Protein AF-A0A4U9HRJ7-F1 (afdb_monomer_lite)

Secondary structure (DSSP, 8-state):
---SS-TTSSS---HHHHHHHHHHHHHHHHTT-HHHHHHHHHHHHHTSSS---HHHHHHHHHHHHHTT-HHHHHHHHHHHHTT---------S-------PPP-EEEEE-STT--EEEEEETTEEEEEETTEEEEEEEEEEEEEETTEEEEEEEEETTEEEEEEEETTT--EEEEEEETTTTEEEEEEEEEEEE---

pLDDT: mean 73.88, std 17.43, range [31.44, 95.44]

InterPro domains:
  IPR006597 Sel1-like repeat [PF08238] (1-33)
  IPR006597 Sel1-like repeat [PF08238] (34-68)
  IPR006597 Sel1-like repeat [SM00671] (1-33)
  IPR006597 Sel1-like repeat [SM00671] (34-69)
  IPR011990 Tetratricopeptide-like helical domain superfamily [G3DSA:1.25.40.10] (1-117)
  IPR050767 Sel1/AlgK [PTHR11102] (2-73)

Sequence (197 aa):
MTNAGAMYKEGEGTERNYSMAKRYLEKGVENGSPESMYNLAGLYINGLGVDKDLIKGSELYKESCDKGFQKGCSTVKELRSKGMYHAGSTKPANKPDSITMPQRLVAKSIESGINATFIWEGDNAVFEANDHKIDCTFMPNEYRKENQLATTFVCTENVQIILKNFKDTKNSYIAVMTDNFNKEVKTFSVNVYVSKG

Structure (mmCIF, N/CA/C/O backbone):
data_AF-A0A4U9HRJ7-F1
#
_entry.id   AF-A0A4U9HRJ7-F1
#
loop_
_atom_site.group_PDB
_atom_site.id
_atom_site.type_symbol
_atom_site.label_atom_id
_atom_site.label_alt_id
_atom_site.label_comp_id
_atom_site.label_asym_id
_atom_site.label_entity_id
_atom_site.label_seq_id
_atom_site.pdbx_PDB_ins_code
_atom_site.Cartn_x
_atom_site.Cartn_y
_atom_site.Cartn_z
_atom_site.occupancy
_atom_site.B_iso_or_equiv
_atom_site.auth_seq_id
_atom_site.auth_comp_id
_atom_site.auth_asym_id
_atom_site.auth_atom_id
_atom_site.pdbx_PDB_model_num
ATOM 1 N N . MET A 1 1 ? 18.297 0.188 -34.176 1.00 31.73 1 MET A N 1
ATOM 2 C CA . MET A 1 1 ? 17.105 -0.687 -34.191 1.00 31.73 1 MET A CA 1
ATOM 3 C C . MET A 1 1 ? 16.183 -0.208 -33.092 1.00 31.73 1 MET A C 1
ATOM 5 O O . MET A 1 1 ? 16.263 -0.670 -31.964 1.00 31.73 1 MET A O 1
ATOM 9 N N . THR A 1 2 ? 15.387 0.800 -33.417 1.00 38.19 2 THR A N 1
ATOM 10 C CA . THR A 1 2 ? 14.584 1.564 -32.463 1.00 38.19 2 THR A CA 1
ATOM 11 C C . THR A 1 2 ? 13.167 1.514 -33.003 1.00 38.19 2 THR A C 1
ATOM 13 O O . THR A 1 2 ? 12.927 2.143 -34.027 1.00 38.19 2 THR A O 1
ATOM 16 N N . ASN A 1 3 ? 12.313 0.659 -32.425 1.00 40.22 3 ASN A N 1
ATOM 17 C CA . ASN A 1 3 ? 10.838 0.741 -32.444 1.00 40.22 3 ASN A CA 1
ATOM 18 C C . ASN A 1 3 ? 10.179 -0.578 -31.997 1.00 40.22 3 ASN A C 1
ATOM 20 O O . ASN A 1 3 ? 9.424 -1.190 -32.742 1.00 40.22 3 ASN A O 1
ATOM 24 N N . ALA A 1 4 ? 10.409 -0.993 -30.748 1.00 45.41 4 ALA A N 1
ATOM 25 C CA . ALA A 1 4 ? 9.524 -1.966 -30.091 1.00 45.41 4 ALA A CA 1
ATOM 26 C C . ALA A 1 4 ? 8.348 -1.289 -29.344 1.00 45.41 4 ALA A C 1
ATOM 28 O O . ALA A 1 4 ? 7.445 -1.969 -28.876 1.00 45.41 4 ALA A O 1
ATOM 29 N N . GLY A 1 5 ? 8.325 0.049 -29.254 1.00 37.34 5 GLY A N 1
ATOM 30 C CA . GLY A 1 5 ? 7.291 0.813 -28.538 1.00 37.34 5 GLY A CA 1
ATOM 31 C C . GLY A 1 5 ? 6.121 1.324 -29.393 1.00 37.34 5 GLY A C 1
ATOM 32 O O . GLY A 1 5 ? 5.235 1.980 -28.857 1.00 37.34 5 GLY A O 1
ATOM 33 N N . ALA A 1 6 ? 6.103 1.061 -30.706 1.00 37.41 6 ALA A N 1
ATOM 34 C CA . ALA A 1 6 ? 5.118 1.642 -31.630 1.00 37.41 6 ALA A CA 1
ATOM 35 C C . ALA A 1 6 ? 3.892 0.751 -31.928 1.00 37.41 6 ALA A C 1
ATOM 37 O O . ALA A 1 6 ? 3.002 1.185 -32.652 1.00 37.41 6 ALA A O 1
ATOM 38 N N . MET A 1 7 ? 3.786 -0.452 -31.348 1.00 41.31 7 MET A N 1
ATOM 39 C CA . MET A 1 7 ? 2.610 -1.335 -31.510 1.00 41.31 7 MET A CA 1
ATOM 40 C C . MET A 1 7 ? 1.471 -1.015 -30.521 1.00 41.31 7 MET A C 1
ATOM 42 O O . MET A 1 7 ? 0.801 -1.914 -30.032 1.00 41.31 7 MET A O 1
ATOM 46 N N . TYR A 1 8 ? 1.257 0.264 -30.202 1.00 43.53 8 TYR A N 1
ATOM 47 C CA . TYR A 1 8 ? 0.140 0.715 -29.352 1.00 43.53 8 TYR A CA 1
ATOM 48 C C . TYR A 1 8 ? -0.906 1.543 -30.105 1.00 43.53 8 TYR A C 1
ATOM 50 O O . TYR A 1 8 ? -1.817 2.100 -29.495 1.00 43.53 8 TYR A O 1
ATOM 58 N N . LYS A 1 9 ? -0.796 1.643 -31.430 1.00 35.84 9 LYS A N 1
ATOM 59 C CA . LYS A 1 9 ? -1.718 2.430 -32.240 1.00 35.84 9 LYS A CA 1
ATOM 60 C C . LYS A 1 9 ? -2.203 1.566 -33.394 1.00 35.84 9 LYS A C 1
ATOM 62 O O . LYS A 1 9 ? -1.411 1.278 -34.279 1.00 35.84 9 LYS A O 1
ATOM 67 N N . GLU A 1 10 ? -3.489 1.217 -33.361 1.00 37.59 10 GLU A N 1
ATOM 68 C CA . GLU A 1 10 ? -4.239 0.407 -34.340 1.00 37.59 10 GLU A CA 1
ATOM 69 C C . GLU A 1 10 ? -4.334 -1.104 -34.003 1.00 37.59 10 GLU A C 1
ATOM 71 O O . GLU A 1 10 ? -3.660 -1.939 -34.597 1.00 37.59 10 GLU A O 1
ATOM 76 N N . GLY A 1 11 ? -5.235 -1.445 -33.065 1.00 44.75 11 GLY A N 1
ATOM 77 C CA . GLY A 1 11 ? -5.742 -2.809 -32.819 1.00 44.75 11 GLY A CA 1
ATOM 78 C C . GLY A 1 11 ? -4.992 -3.647 -31.766 1.00 44.75 11 GLY A C 1
ATOM 79 O O . GLY A 1 11 ? -3.780 -3.592 -31.664 1.00 44.75 11 GLY A O 1
ATOM 80 N N . GLU A 1 12 ? -5.721 -4.484 -31.018 1.00 40.50 12 GLU A N 1
ATOM 81 C CA . GLU A 1 12 ? -5.205 -5.655 -30.267 1.00 40.50 12 GLU A CA 1
ATOM 82 C C . GLU A 1 12 ? -4.586 -5.487 -28.856 1.00 40.50 12 GLU A C 1
ATOM 84 O O . GLU A 1 12 ? -3.433 -5.835 -28.595 1.00 40.50 12 GLU A O 1
ATOM 89 N N . GLY A 1 13 ? -5.426 -5.145 -27.876 1.00 49.62 13 GLY A N 1
ATOM 90 C CA . GLY A 1 13 ? -5.190 -5.448 -26.456 1.00 49.62 13 GLY A CA 1
ATOM 91 C C . GLY A 1 13 ? -5.827 -6.779 -26.035 1.00 49.62 13 GLY A C 1
ATOM 92 O O . GLY A 1 13 ? -6.774 -6.776 -25.256 1.00 49.62 13 GLY A O 1
ATOM 93 N N . THR A 1 14 ? -5.367 -7.915 -26.571 1.00 54.94 14 THR A N 1
ATOM 94 C CA . THR A 1 14 ? -5.767 -9.239 -26.045 1.00 54.94 14 THR A CA 1
ATOM 95 C C . THR A 1 14 ? -4.822 -9.673 -24.922 1.00 54.94 14 THR A C 1
ATOM 97 O O . THR A 1 14 ? -3.648 -9.300 -24.917 1.00 54.94 14 THR A O 1
ATOM 100 N N . GLU A 1 15 ? -5.295 -10.498 -23.982 1.00 58.09 15 GLU A N 1
ATOM 101 C CA . GLU A 1 15 ? -4.490 -11.037 -22.866 1.00 58.09 15 GLU A CA 1
ATOM 102 C C . GLU A 1 15 ? -3.166 -11.666 -23.346 1.00 58.09 15 GLU A C 1
ATOM 104 O O . GLU A 1 15 ? -2.101 -11.438 -22.770 1.00 58.09 15 GLU A O 1
ATOM 109 N N . ARG A 1 16 ? -3.208 -12.356 -24.495 1.00 58.62 16 ARG A N 1
ATOM 110 C CA . ARG A 1 16 ? -2.050 -12.994 -25.138 1.00 58.62 16 ARG A CA 1
ATOM 111 C C . ARG A 1 16 ? -0.946 -12.002 -25.525 1.00 58.62 16 ARG A C 1
ATOM 113 O O . ARG A 1 16 ? 0.235 -12.331 -25.387 1.00 58.62 16 ARG A O 1
ATOM 120 N N . ASN A 1 17 ? -1.308 -10.803 -25.978 1.00 72.44 17 ASN A N 1
ATOM 121 C CA . ASN A 1 17 ? -0.346 -9.773 -26.377 1.00 72.44 17 ASN A CA 1
ATOM 122 C C . ASN A 1 17 ? 0.357 -9.175 -25.153 1.00 72.44 17 ASN A C 1
ATOM 124 O O . ASN A 1 17 ? 1.575 -8.982 -25.169 1.00 72.44 17 ASN A O 1
ATOM 128 N N . TYR A 1 18 ? -0.375 -8.981 -24.055 1.00 75.69 18 TYR A N 1
ATOM 129 C CA . TYR A 1 18 ? 0.197 -8.488 -22.804 1.00 75.69 18 TYR A CA 1
ATOM 130 C C . TYR A 1 18 ? 1.144 -9.496 -22.144 1.00 75.69 18 TYR A C 1
ATOM 132 O O . TYR A 1 18 ? 2.215 -9.106 -21.678 1.00 75.69 18 TYR A O 1
ATOM 140 N N . SER A 1 19 ? 0.837 -10.798 -22.179 1.00 76.31 19 SER A N 1
ATOM 141 C CA . SER A 1 19 ? 1.760 -11.824 -21.669 1.00 76.31 19 SER A CA 1
ATOM 142 C C . SER A 1 19 ? 3.071 -11.891 -22.466 1.00 76.31 19 SER A C 1
ATOM 144 O O . SER A 1 19 ? 4.141 -12.104 -21.888 1.00 76.31 19 SER A O 1
ATOM 146 N N . MET A 1 20 ? 3.024 -11.688 -23.789 1.00 76.88 20 MET A N 1
ATOM 147 C CA . MET A 1 20 ? 4.240 -11.572 -24.603 1.00 76.88 20 MET A CA 1
ATOM 148 C C . MET A 1 20 ? 5.005 -10.285 -24.285 1.00 76.88 20 MET A C 1
ATOM 150 O O . MET A 1 20 ? 6.216 -10.346 -24.064 1.00 76.88 20 MET A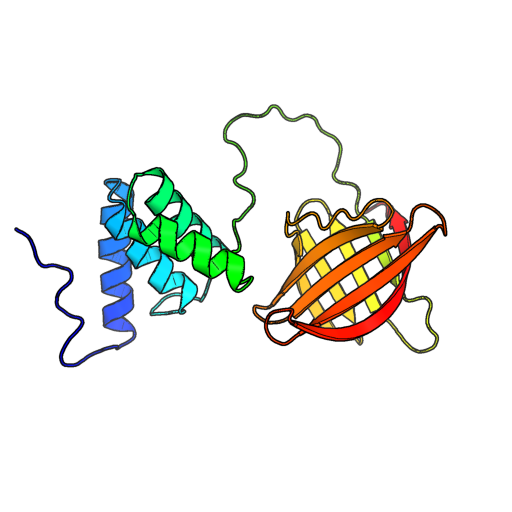 O 1
ATOM 154 N N . ALA A 1 21 ? 4.313 -9.145 -24.195 1.00 78.62 21 ALA A N 1
ATOM 155 C CA . ALA A 1 21 ? 4.915 -7.864 -23.834 1.00 78.62 21 ALA A CA 1
ATOM 156 C C . ALA A 1 21 ? 5.633 -7.941 -22.480 1.00 78.62 21 ALA A C 1
ATOM 158 O O . ALA A 1 21 ? 6.797 -7.558 -22.387 1.00 78.62 21 ALA A O 1
ATOM 159 N N . LYS A 1 22 ? 4.998 -8.540 -21.464 1.00 86.75 22 LYS A N 1
ATOM 160 C CA . LYS A 1 22 ? 5.606 -8.805 -20.154 1.00 86.75 22 LYS A CA 1
ATOM 161 C C . LYS A 1 22 ? 6.944 -9.529 -20.289 1.00 86.75 22 LYS A C 1
ATOM 163 O O . LYS A 1 22 ? 7.938 -9.051 -19.758 1.00 86.75 22 LYS A O 1
ATOM 168 N N . ARG A 1 23 ? 6.998 -10.636 -21.039 1.00 82.94 23 ARG A N 1
ATOM 169 C CA . ARG A 1 23 ? 8.239 -11.412 -21.227 1.00 82.94 23 ARG A CA 1
ATOM 170 C C . ARG A 1 23 ? 9.359 -10.595 -21.872 1.00 82.94 23 ARG A C 1
ATOM 172 O O . ARG A 1 23 ? 10.519 -10.746 -21.500 1.00 82.94 23 ARG A O 1
ATOM 179 N N . TYR A 1 24 ? 9.035 -9.751 -22.850 1.00 79.06 24 TYR A N 1
ATOM 180 C CA . TYR A 1 24 ? 10.025 -8.864 -23.468 1.00 79.06 24 TYR A CA 1
ATOM 181 C C . TYR A 1 24 ? 10.513 -7.787 -22.501 1.00 79.06 24 TYR A C 1
ATOM 183 O O . TYR A 1 24 ? 11.710 -7.513 -22.441 1.00 79.06 24 TYR A O 1
ATOM 191 N N . LEU A 1 25 ? 9.600 -7.209 -21.724 1.00 85.12 25 LEU A N 1
ATOM 192 C CA . LEU A 1 25 ? 9.925 -6.199 -20.728 1.00 85.12 25 LEU A CA 1
ATOM 193 C C . LEU A 1 25 ? 10.769 -6.778 -19.588 1.00 85.12 25 LEU A C 1
ATOM 195 O O . LEU A 1 25 ? 11.744 -6.146 -19.205 1.00 85.12 25 LEU A O 1
ATOM 199 N N . GLU A 1 26 ? 10.478 -7.993 -19.115 1.00 86.75 26 GLU A N 1
ATOM 200 C CA . GLU A 1 26 ? 11.288 -8.699 -18.109 1.00 86.75 26 GLU A CA 1
ATOM 201 C C . GLU A 1 26 ? 12.736 -8.881 -18.577 1.00 86.75 26 GLU A C 1
ATOM 203 O O . GLU A 1 26 ? 13.659 -8.508 -17.857 1.00 86.75 26 GLU A O 1
ATOM 208 N N . LYS A 1 27 ? 12.952 -9.301 -19.830 1.00 82.81 27 LYS A N 1
ATOM 209 C CA . LYS A 1 27 ? 14.303 -9.340 -20.421 1.00 82.81 27 LYS A CA 1
ATOM 210 C C . LYS A 1 27 ? 14.960 -7.961 -20.473 1.00 82.81 27 LYS A C 1
ATOM 212 O O . LYS A 1 27 ? 16.169 -7.834 -20.303 1.00 82.81 27 LYS A O 1
ATOM 217 N N . GLY A 1 28 ? 14.192 -6.912 -20.747 1.00 83.06 28 GLY A N 1
ATOM 218 C CA . GLY A 1 28 ? 14.698 -5.542 -20.718 1.00 83.06 28 GLY A CA 1
ATOM 219 C C . GLY A 1 28 ? 15.129 -5.109 -19.314 1.00 83.06 28 GLY A C 1
ATOM 220 O O . GLY A 1 28 ? 16.186 -4.496 -19.164 1.00 83.06 28 GLY A O 1
ATOM 221 N N . VAL A 1 29 ? 14.355 -5.474 -18.288 1.00 87.31 29 VAL A N 1
ATOM 222 C CA . VAL A 1 29 ? 14.676 -5.236 -16.872 1.00 87.31 29 VAL A CA 1
ATOM 223 C C . VAL A 1 29 ? 15.944 -5.985 -16.459 1.00 87.31 29 VAL A C 1
ATOM 225 O O . VAL A 1 29 ? 16.818 -5.376 -15.846 1.00 87.31 29 VAL A O 1
ATOM 228 N N . GLU A 1 30 ? 16.099 -7.251 -16.857 1.00 87.19 30 GLU A N 1
ATOM 229 C CA . GLU A 1 30 ? 17.323 -8.042 -16.630 1.00 87.19 30 GLU A CA 1
ATOM 230 C C . GLU A 1 30 ? 18.564 -7.378 -17.247 1.00 87.19 30 GLU A C 1
ATOM 232 O O . GLU A 1 30 ? 19.643 -7.391 -16.659 1.00 87.19 30 GLU A O 1
ATOM 237 N N . ASN A 1 31 ? 18.401 -6.717 -18.398 1.00 87.00 31 ASN A N 1
ATOM 238 C CA . ASN A 1 31 ? 19.452 -5.928 -19.049 1.00 87.00 31 ASN A CA 1
ATOM 239 C C . ASN A 1 31 ? 19.593 -4.499 -18.485 1.00 87.00 31 ASN A C 1
ATOM 241 O O . ASN A 1 31 ? 20.323 -3.676 -19.037 1.00 87.00 31 ASN A O 1
ATOM 245 N N . GLY A 1 32 ? 18.885 -4.171 -17.401 1.00 86.38 32 GLY A N 1
ATOM 246 C CA . GLY A 1 32 ? 18.965 -2.882 -16.719 1.00 86.38 32 GLY A CA 1
ATOM 247 C C . GLY A 1 32 ? 18.296 -1.717 -17.451 1.00 86.38 32 GLY A C 1
ATOM 248 O O . GLY A 1 32 ? 18.576 -0.568 -17.110 1.00 86.38 32 GLY A O 1
ATOM 249 N N . SER A 1 33 ? 17.430 -1.979 -18.436 1.00 93.31 33 SER A N 1
ATOM 250 C CA . SER A 1 33 ? 16.720 -0.943 -19.195 1.00 93.31 33 SER A CA 1
ATOM 251 C C . SER A 1 33 ? 15.674 -0.239 -18.319 1.00 93.31 33 SER A C 1
ATOM 253 O O . SER A 1 33 ? 14.664 -0.855 -17.956 1.00 93.31 33 SER A O 1
ATOM 255 N N . PRO A 1 34 ? 15.836 1.064 -18.023 1.00 91.38 34 PRO A N 1
ATOM 256 C CA . PRO A 1 34 ? 14.888 1.770 -17.172 1.00 91.38 34 PRO A CA 1
ATOM 257 C C . PRO A 1 34 ? 13.558 2.055 -17.884 1.00 91.38 34 PRO A C 1
ATOM 259 O O . PRO A 1 34 ? 12.520 2.164 -17.234 1.00 91.38 34 PRO A O 1
ATOM 262 N N . GLU A 1 35 ? 13.550 2.104 -19.217 1.00 92.44 35 GLU A N 1
ATOM 263 C CA . GLU A 1 35 ? 12.320 2.158 -20.014 1.00 92.44 35 GLU A CA 1
ATOM 264 C C . GLU A 1 35 ? 11.523 0.848 -19.907 1.00 92.44 35 GLU A C 1
ATOM 266 O O . GLU A 1 35 ? 10.296 0.865 -19.811 1.00 92.44 35 GLU A O 1
ATOM 271 N N . SER A 1 36 ? 12.212 -0.296 -19.851 1.00 89.88 36 SER A N 1
ATOM 272 C CA . SER A 1 36 ? 11.551 -1.593 -19.669 1.00 89.88 36 SER A CA 1
ATOM 273 C C . SER A 1 36 ? 10.945 -1.727 -18.272 1.00 89.88 36 SER A C 1
ATOM 275 O O . SER A 1 36 ? 9.817 -2.197 -18.148 1.00 89.88 36 SER A O 1
ATOM 277 N N . MET A 1 37 ? 11.640 -1.233 -17.240 1.00 95.12 37 MET A N 1
ATOM 278 C CA . MET A 1 37 ? 11.105 -1.132 -15.874 1.00 95.12 37 MET A CA 1
ATOM 279 C C . MET A 1 37 ? 9.833 -0.276 -15.831 1.00 95.12 37 MET A C 1
ATOM 281 O O . MET A 1 37 ? 8.829 -0.697 -15.265 1.00 95.12 37 MET A O 1
ATOM 285 N N . TYR A 1 38 ? 9.842 0.885 -16.497 1.00 94.94 38 TYR A N 1
ATOM 286 C CA . TYR A 1 38 ? 8.678 1.771 -16.588 1.00 94.94 38 TYR A CA 1
ATOM 287 C C . TYR A 1 38 ? 7.472 1.094 -17.251 1.00 94.94 38 TYR A C 1
ATOM 289 O O . TYR A 1 38 ? 6.359 1.134 -16.735 1.00 94.94 38 TYR A O 1
ATOM 297 N N . ASN A 1 39 ? 7.681 0.445 -18.393 1.00 91.38 39 ASN A N 1
ATO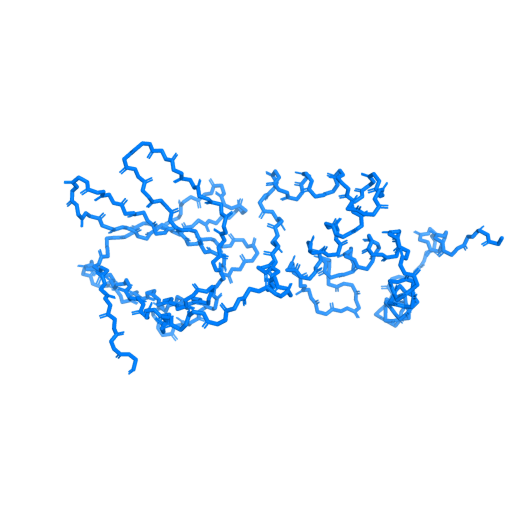M 298 C CA . ASN A 1 39 ? 6.585 -0.199 -19.113 1.00 91.38 39 ASN A CA 1
ATOM 299 C C . ASN A 1 39 ? 6.062 -1.435 -18.362 1.00 91.38 39 ASN A C 1
ATOM 301 O O . ASN A 1 39 ? 4.855 -1.669 -18.339 1.00 91.38 39 ASN A O 1
ATOM 305 N N . LEU A 1 40 ? 6.943 -2.202 -17.705 1.00 92.00 40 LEU A N 1
ATOM 306 C CA . LEU A 1 40 ? 6.544 -3.352 -16.889 1.00 92.00 40 LEU A CA 1
ATOM 307 C C . LEU A 1 40 ? 5.742 -2.914 -15.659 1.00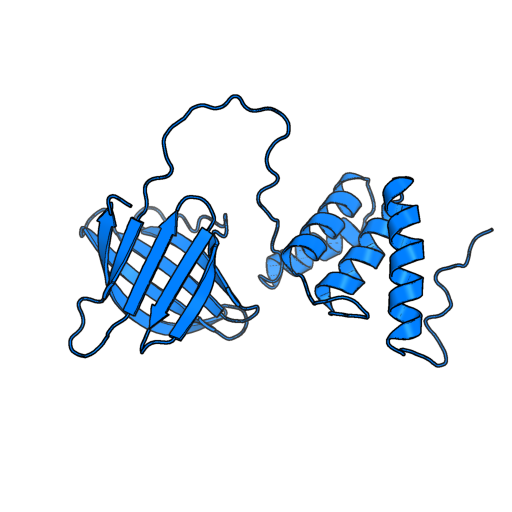 92.00 40 LEU A C 1
ATOM 309 O O . LEU A 1 40 ? 4.740 -3.546 -15.328 1.00 92.00 40 LEU A O 1
ATOM 313 N N . ALA A 1 41 ? 6.138 -1.806 -15.027 1.00 93.62 41 ALA A N 1
ATOM 314 C CA . ALA A 1 41 ? 5.379 -1.185 -13.950 1.00 93.62 41 ALA A CA 1
ATOM 315 C C . ALA A 1 41 ? 3.945 -0.861 -14.386 1.00 93.62 41 ALA A C 1
ATOM 317 O O . ALA A 1 41 ? 2.994 -1.172 -13.673 1.00 93.62 41 ALA A O 1
ATOM 318 N N . GLY A 1 42 ? 3.778 -0.307 -15.590 1.00 86.75 42 GLY A N 1
ATOM 319 C CA . GLY A 1 42 ? 2.467 -0.032 -16.175 1.00 86.75 42 GLY A CA 1
ATOM 320 C C . GLY A 1 42 ? 1.584 -1.272 -16.324 1.00 86.75 42 GLY A C 1
ATOM 321 O O . GLY A 1 42 ? 0.379 -1.171 -16.093 1.00 86.75 42 GLY A O 1
ATOM 322 N N . LEU A 1 43 ? 2.156 -2.439 -16.646 1.00 86.00 43 LEU A N 1
ATOM 323 C CA . LEU A 1 43 ? 1.391 -3.690 -16.719 1.00 86.00 43 LEU A CA 1
ATOM 324 C C . LEU A 1 43 ? 0.860 -4.105 -15.342 1.00 86.00 43 LEU A C 1
ATOM 326 O O . LEU A 1 43 ? -0.330 -4.389 -15.225 1.00 86.00 43 LEU A O 1
ATOM 330 N N . TYR A 1 44 ? 1.702 -4.067 -14.304 1.00 85.38 44 TYR A N 1
ATOM 331 C CA . TYR A 1 44 ? 1.298 -4.412 -12.934 1.00 85.38 44 TYR A CA 1
ATOM 332 C C . TYR A 1 44 ? 0.309 -3.407 -12.337 1.00 85.38 44 TYR A C 1
ATOM 334 O O . TYR A 1 44 ? -0.658 -3.820 -11.706 1.00 85.38 44 TYR A O 1
ATOM 342 N N . ILE A 1 45 ? 0.484 -2.102 -12.577 1.00 83.94 45 ILE A N 1
ATOM 343 C CA . ILE A 1 45 ? -0.460 -1.082 -12.092 1.00 83.94 45 ILE A CA 1
ATOM 344 C C . ILE A 1 45 ? -1.834 -1.219 -12.752 1.00 83.94 45 ILE A C 1
ATOM 346 O O . ILE A 1 45 ? -2.830 -0.921 -12.108 1.00 83.94 45 ILE A O 1
ATOM 350 N N . ASN A 1 46 ? -1.918 -1.646 -14.012 1.00 79.81 46 ASN A N 1
ATOM 351 C CA . ASN A 1 46 ? -3.194 -1.709 -14.734 1.00 79.81 46 ASN A CA 1
ATOM 352 C C . ASN A 1 46 ? -3.789 -3.124 -14.832 1.00 79.81 46 ASN A C 1
ATOM 354 O O . ASN A 1 46 ? -4.890 -3.269 -15.355 1.00 79.81 46 ASN A O 1
ATOM 358 N N . GLY A 1 47 ? -3.093 -4.155 -14.343 1.00 80.56 47 GLY A N 1
ATOM 359 C CA . GLY A 1 47 ? -3.529 -5.551 -14.453 1.00 80.56 47 GLY A CA 1
ATOM 360 C C . GLY A 1 47 ? -3.585 -6.059 -15.901 1.00 80.56 47 GLY A C 1
ATOM 361 O O . GLY A 1 47 ? -4.488 -6.802 -16.276 1.00 80.56 47 GLY A O 1
ATOM 362 N N . LEU A 1 48 ? -2.669 -5.602 -16.760 1.00 79.00 48 LEU A N 1
ATOM 363 C CA . LEU A 1 48 ? -2.689 -5.922 -18.191 1.00 79.00 48 LEU A CA 1
ATOM 364 C C . LEU A 1 48 ? -1.866 -7.184 -18.468 1.00 79.00 48 LEU A C 1
ATOM 366 O O . LEU A 1 48 ? -0.637 -7.133 -18.525 1.00 79.00 48 LEU A O 1
ATOM 370 N N . GLY A 1 49 ? -2.549 -8.323 -18.629 1.00 73.94 49 GLY A N 1
ATOM 371 C CA . GLY A 1 49 ? -1.925 -9.640 -18.850 1.00 73.94 49 GLY A CA 1
ATOM 372 C C . GLY A 1 49 ? -1.086 -10.154 -17.675 1.00 73.94 49 GLY A C 1
ATOM 373 O O . GLY A 1 49 ? -0.285 -11.075 -17.854 1.00 73.94 49 GLY A O 1
ATOM 374 N N . VAL A 1 50 ? -1.252 -9.529 -16.508 1.00 79.56 50 VAL A N 1
ATOM 375 C CA . VAL A 1 50 ? -0.729 -9.903 -15.192 1.00 79.56 50 VAL A CA 1
ATOM 376 C C . VAL A 1 50 ? -1.770 -9.543 -14.145 1.00 79.56 50 VAL A C 1
ATOM 378 O O . VAL A 1 50 ? -2.541 -8.604 -14.352 1.00 79.56 50 VAL A O 1
ATOM 381 N N . ASP A 1 51 ? -1.746 -10.234 -13.008 1.00 81.06 51 ASP A N 1
ATOM 382 C CA . ASP A 1 51 ? -2.503 -9.790 -11.844 1.00 81.06 51 ASP A CA 1
ATOM 383 C C . ASP A 1 51 ? -2.038 -8.395 -11.431 1.00 81.06 51 ASP A C 1
ATOM 385 O O . ASP A 1 51 ? -0.843 -8.069 -11.451 1.00 81.06 51 ASP A O 1
ATOM 389 N N . LYS A 1 52 ? -3.013 -7.553 -11.095 1.00 80.62 52 LYS A N 1
ATOM 390 C CA . LYS A 1 52 ? -2.755 -6.184 -10.678 1.00 80.62 52 LYS A CA 1
ATOM 391 C C . LYS A 1 52 ? -1.984 -6.191 -9.359 1.00 80.62 52 LYS A C 1
ATOM 393 O O . LYS A 1 52 ? -2.430 -6.772 -8.375 1.00 80.62 52 LYS A O 1
ATOM 398 N N . ASP A 1 53 ? -0.837 -5.522 -9.351 1.00 78.94 53 ASP A N 1
ATOM 399 C CA . ASP A 1 53 ? 0.080 -5.461 -8.214 1.00 78.94 53 ASP A CA 1
ATOM 400 C C . ASP A 1 53 ? 0.628 -4.035 -8.087 1.00 78.94 53 ASP A C 1
ATOM 402 O O . ASP A 1 53 ? 1.571 -3.617 -8.771 1.00 78.94 53 ASP A O 1
ATOM 406 N N . LEU A 1 54 ? -0.010 -3.258 -7.210 1.00 77.44 54 LEU A N 1
ATOM 407 C CA . LEU A 1 54 ? 0.366 -1.866 -6.976 1.00 77.44 54 LEU A CA 1
ATOM 408 C C . LEU A 1 54 ? 1.746 -1.733 -6.330 1.00 77.44 54 LEU A C 1
ATOM 410 O O . LEU A 1 54 ? 2.425 -0.727 -6.565 1.00 77.44 54 LEU A O 1
ATOM 414 N N . ILE A 1 55 ? 2.160 -2.742 -5.557 1.00 81.38 55 ILE A N 1
ATOM 415 C CA . ILE A 1 55 ? 3.434 -2.752 -4.847 1.00 81.38 55 ILE A CA 1
ATOM 416 C C . ILE A 1 55 ? 4.568 -2.881 -5.858 1.00 81.38 55 ILE A C 1
ATOM 418 O O . ILE A 1 55 ? 5.394 -1.979 -6.027 1.00 81.38 55 ILE A O 1
ATOM 422 N N . LYS A 1 56 ? 4.528 -3.966 -6.628 1.00 83.31 56 LYS A N 1
ATOM 423 C CA . LYS A 1 56 ? 5.528 -4.274 -7.647 1.00 83.31 56 LYS A CA 1
ATOM 424 C C . LYS A 1 56 ? 5.589 -3.218 -8.745 1.00 83.31 56 LYS A C 1
ATOM 426 O O . LYS A 1 56 ? 6.673 -2.850 -9.200 1.00 83.31 56 LYS A O 1
ATOM 431 N N . GLY A 1 57 ? 4.438 -2.687 -9.163 1.00 89.69 57 GLY A N 1
ATOM 432 C CA . GLY A 1 57 ? 4.389 -1.603 -10.142 1.00 89.69 57 GLY A CA 1
ATOM 433 C C . GLY A 1 57 ? 5.070 -0.324 -9.641 1.00 89.69 57 GLY A C 1
ATOM 434 O O . GLY A 1 57 ? 5.862 0.290 -10.355 1.00 89.69 57 GLY A O 1
ATOM 435 N N . SER A 1 58 ? 4.818 0.065 -8.393 1.00 86.06 58 SER A N 1
ATOM 436 C CA . SER A 1 58 ? 5.423 1.268 -7.809 1.00 86.06 58 SER A CA 1
ATOM 437 C C . SER A 1 58 ? 6.933 1.127 -7.604 1.00 86.06 58 SER A C 1
ATOM 439 O O . SER A 1 58 ? 7.669 2.088 -7.840 1.00 86.06 58 SER A O 1
ATOM 441 N N . GLU A 1 59 ? 7.407 -0.058 -7.210 1.00 87.12 59 GLU A N 1
ATOM 442 C CA . GLU A 1 59 ? 8.839 -0.367 -7.103 1.00 87.12 59 GLU A CA 1
ATOM 443 C C . GLU A 1 59 ? 9.545 -0.249 -8.455 1.00 87.12 59 GLU A C 1
ATOM 445 O O . GLU A 1 59 ? 10.534 0.471 -8.570 1.00 87.12 59 GLU A O 1
ATOM 450 N N . LEU A 1 60 ? 8.989 -0.851 -9.508 1.00 91.31 60 LEU A N 1
ATOM 451 C CA . LEU A 1 60 ? 9.551 -0.774 -10.858 1.00 91.31 60 LEU A CA 1
ATOM 452 C C . LEU A 1 60 ? 9.573 0.665 -11.409 1.00 91.31 60 LEU A C 1
ATOM 454 O O . LEU A 1 60 ? 10.544 1.068 -12.055 1.00 91.31 60 LEU A O 1
ATOM 458 N N . TYR A 1 61 ? 8.551 1.483 -11.124 1.00 92.56 61 TYR A N 1
ATOM 459 C CA . TYR A 1 61 ? 8.583 2.910 -11.472 1.00 92.56 61 TYR A CA 1
ATOM 460 C C . TYR A 1 61 ? 9.668 3.678 -10.712 1.00 92.56 61 TYR A C 1
ATOM 462 O O . TYR A 1 61 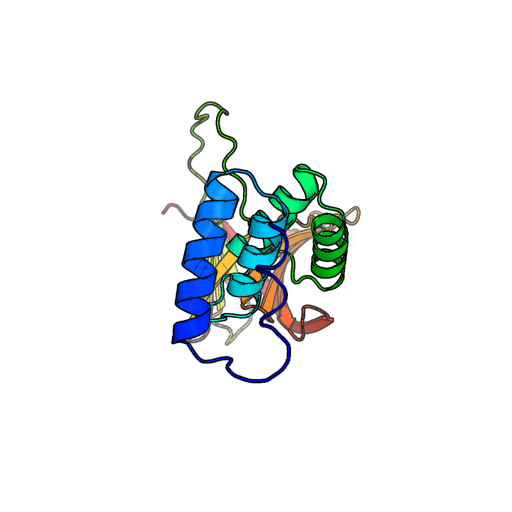? 10.302 4.571 -11.284 1.00 92.56 61 TYR A O 1
ATOM 470 N N . LYS A 1 62 ? 9.899 3.335 -9.442 1.00 90.38 62 LYS A N 1
ATOM 471 C CA . LYS A 1 62 ? 10.978 3.913 -8.639 1.00 90.38 62 LYS A CA 1
ATOM 472 C C . LYS A 1 62 ? 12.346 3.512 -9.186 1.00 90.38 62 LYS A C 1
ATOM 474 O O . LYS A 1 62 ? 13.155 4.395 -9.433 1.00 90.38 62 LYS A O 1
ATOM 479 N N . GLU A 1 63 ? 12.583 2.233 -9.460 1.00 89.81 63 GLU A N 1
ATOM 480 C CA . GLU A 1 63 ? 13.847 1.760 -10.043 1.00 89.81 63 GLU A CA 1
ATOM 481 C C . GLU A 1 63 ? 14.135 2.408 -11.402 1.00 89.81 63 GLU A C 1
ATOM 483 O O . GLU A 1 63 ? 15.261 2.822 -11.683 1.00 89.81 63 GLU A O 1
ATOM 488 N N . SER A 1 64 ? 13.097 2.560 -12.228 1.00 93.31 64 SER A N 1
ATOM 489 C CA . SER A 1 64 ? 13.172 3.294 -13.490 1.00 93.31 64 SER A CA 1
ATOM 490 C C . SER A 1 64 ? 13.635 4.744 -13.281 1.00 93.31 64 SER A C 1
ATOM 492 O O . SER A 1 64 ? 14.532 5.221 -13.984 1.00 93.31 64 SER A O 1
ATOM 494 N N . CYS A 1 65 ? 13.072 5.432 -12.281 1.00 91.31 65 CYS A N 1
ATOM 495 C CA . CYS A 1 65 ? 13.493 6.778 -11.895 1.00 91.31 65 CYS A CA 1
ATOM 496 C C . CYS A 1 65 ? 14.939 6.817 -11.377 1.00 91.31 65 CYS A C 1
ATOM 498 O O . CYS A 1 65 ? 15.718 7.659 -11.823 1.00 91.31 65 CYS A O 1
ATOM 500 N N . ASP A 1 66 ? 15.310 5.895 -10.485 1.00 91.50 66 ASP A N 1
ATOM 501 C CA . ASP A 1 66 ? 16.641 5.816 -9.868 1.00 91.50 66 ASP A CA 1
ATOM 502 C C . ASP A 1 66 ? 17.738 5.571 -10.922 1.00 91.50 66 ASP A C 1
ATOM 504 O O . ASP A 1 66 ? 18.873 6.022 -10.776 1.00 91.50 66 ASP A O 1
ATOM 508 N N . LYS A 1 67 ? 17.386 4.925 -12.040 1.00 89.38 67 LYS A N 1
ATOM 509 C CA . LYS A 1 67 ? 18.242 4.744 -13.224 1.00 89.38 67 LYS A CA 1
ATOM 510 C C . LYS A 1 67 ? 18.185 5.902 -14.234 1.00 89.38 67 LYS A C 1
ATOM 512 O O . LYS A 1 67 ? 18.700 5.777 -15.343 1.00 89.38 67 LYS A O 1
ATOM 517 N N . GLY A 1 68 ? 17.580 7.030 -13.870 1.00 90.00 68 GLY A N 1
ATOM 518 C CA . GLY A 1 68 ? 17.594 8.266 -14.653 1.00 90.00 68 GLY A CA 1
ATOM 519 C C . GLY A 1 68 ? 16.484 8.394 -15.696 1.00 90.00 68 GLY A C 1
ATOM 520 O O . GLY A 1 68 ? 16.511 9.333 -16.494 1.00 90.00 68 GLY A O 1
ATOM 521 N N . PHE A 1 69 ? 15.484 7.505 -15.716 1.00 95.44 69 PHE A N 1
ATOM 522 C CA . PHE A 1 69 ? 14.362 7.657 -16.641 1.00 95.44 69 PHE A CA 1
ATOM 523 C C . PHE A 1 69 ? 13.343 8.660 -16.103 1.00 95.44 69 PHE A C 1
ATOM 525 O O . PHE A 1 69 ? 12.551 8.386 -15.200 1.00 95.44 69 PHE A O 1
ATOM 532 N N . GLN A 1 70 ? 13.346 9.848 -16.706 1.00 93.69 70 GLN A N 1
ATOM 533 C CA . GLN A 1 70 ? 12.566 10.994 -16.243 1.00 93.69 70 GLN A CA 1
ATOM 534 C C . GLN A 1 70 ? 11.058 10.715 -16.163 1.00 93.69 70 GLN A C 1
ATOM 536 O O . GLN A 1 70 ? 10.403 11.185 -15.233 1.00 93.69 70 GLN A O 1
ATOM 541 N N . LYS A 1 71 ? 10.503 9.923 -17.096 1.00 91.44 71 LYS A N 1
ATOM 542 C CA . LYS A 1 71 ? 9.085 9.529 -17.050 1.00 91.44 71 LYS A CA 1
ATOM 543 C C . LYS A 1 71 ? 8.771 8.701 -15.805 1.00 91.44 71 LYS A C 1
ATOM 545 O O . LYS A 1 71 ? 7.761 8.970 -15.166 1.00 91.44 71 LYS A O 1
ATOM 550 N N . GLY A 1 72 ? 9.659 7.785 -15.409 1.00 91.31 72 GLY A N 1
ATOM 551 C CA . GLY A 1 72 ? 9.549 7.057 -14.142 1.00 91.31 72 GLY A CA 1
ATOM 552 C C . GLY A 1 72 ? 9.476 8.013 -12.955 1.00 91.31 72 GLY A C 1
ATOM 553 O O . GLY A 1 72 ? 8.556 7.923 -12.149 1.00 91.31 72 GLY A O 1
ATOM 554 N N . CYS A 1 73 ? 10.357 9.016 -12.899 1.00 88.75 73 CYS A N 1
ATOM 555 C CA . CYS A 1 73 ? 10.346 10.004 -11.817 1.00 88.75 73 CYS A CA 1
ATOM 556 C C . CYS A 1 73 ? 9.063 10.842 -11.762 1.00 88.75 73 CYS A C 1
ATOM 558 O O . CYS A 1 73 ? 8.537 11.097 -10.676 1.00 88.75 73 CYS A O 1
ATOM 560 N N . SER A 1 74 ? 8.558 11.283 -12.915 1.00 92.06 74 SER A N 1
ATOM 561 C CA . SER A 1 74 ? 7.294 12.022 -12.994 1.00 92.06 74 SER A CA 1
ATOM 562 C C . SER A 1 74 ? 6.115 11.157 -12.551 1.00 92.06 74 SER A C 1
ATOM 564 O O . SER A 1 74 ? 5.303 11.608 -11.746 1.00 92.06 74 SER A O 1
ATOM 566 N N . THR A 1 75 ? 6.062 9.899 -12.993 1.00 89.25 75 THR A N 1
ATOM 567 C CA . THR A 1 75 ? 5.000 8.961 -12.614 1.00 89.25 75 THR A CA 1
ATOM 568 C C . THR A 1 75 ? 5.058 8.601 -11.132 1.00 89.25 75 THR A C 1
ATOM 570 O O . THR A 1 75 ? 4.019 8.582 -10.487 1.00 89.25 75 THR A O 1
ATOM 573 N N . VAL A 1 76 ? 6.238 8.422 -10.529 1.00 84.56 76 VAL A N 1
ATOM 574 C CA . VAL A 1 76 ? 6.355 8.241 -9.067 1.00 84.56 76 VAL A CA 1
ATOM 575 C C . VAL A 1 76 ? 5.769 9.436 -8.313 1.00 84.56 76 VAL A C 1
ATOM 577 O O . VAL A 1 76 ? 5.037 9.249 -7.341 1.00 84.56 76 VAL A O 1
ATOM 580 N N . LYS A 1 77 ? 6.058 10.669 -8.749 1.00 85.12 77 LYS A N 1
ATOM 581 C CA . LYS A 1 77 ? 5.493 11.879 -8.126 1.00 85.12 77 LYS A CA 1
ATOM 582 C C . LYS A 1 77 ? 3.970 11.924 -8.252 1.00 85.12 77 LYS A C 1
ATOM 584 O O . LYS A 1 77 ? 3.300 12.248 -7.277 1.00 85.12 77 LYS A O 1
ATOM 589 N N . GLU A 1 78 ? 3.442 11.573 -9.419 1.00 80.31 78 GLU A N 1
ATOM 590 C CA . GLU A 1 78 ? 2.002 11.517 -9.681 1.00 80.31 78 GLU A CA 1
ATOM 591 C C . GLU A 1 78 ? 1.301 10.428 -8.858 1.00 80.31 78 GLU A C 1
ATOM 593 O O . GLU A 1 78 ? 0.264 10.672 -8.247 1.00 80.31 78 GLU A O 1
ATOM 598 N N . LEU A 1 79 ? 1.875 9.227 -8.786 1.00 78.44 79 LEU A N 1
ATOM 599 C CA . LEU A 1 79 ? 1.322 8.146 -7.974 1.00 78.44 79 LEU A CA 1
ATOM 600 C C . LEU A 1 79 ? 1.322 8.528 -6.492 1.00 78.44 79 LEU A C 1
ATOM 602 O O . LEU A 1 79 ? 0.350 8.260 -5.795 1.00 78.44 79 LEU A O 1
ATOM 606 N N . ARG A 1 80 ? 2.371 9.207 -6.010 1.00 78.62 80 ARG A N 1
ATOM 607 C CA . ARG A 1 80 ? 2.419 9.712 -4.630 1.00 78.62 80 ARG A CA 1
ATOM 608 C C . ARG A 1 80 ? 1.356 10.771 -4.366 1.00 78.62 80 ARG A C 1
ATOM 610 O O . ARG A 1 80 ? 0.730 10.721 -3.313 1.00 78.62 80 ARG A O 1
ATOM 617 N N . SER A 1 81 ? 1.129 11.704 -5.293 1.00 69.81 81 SER A N 1
ATOM 618 C CA . SER A 1 81 ? 0.099 12.735 -5.112 1.00 69.81 81 SER A CA 1
ATOM 619 C C . SER A 1 81 ? -1.320 12.167 -5.152 1.00 69.81 81 SER A C 1
ATOM 621 O O . SER A 1 81 ? -2.201 12.703 -4.489 1.00 69.81 81 SER A O 1
ATOM 623 N N . LYS A 1 82 ? -1.532 11.066 -5.881 1.00 71.69 82 LYS A N 1
ATOM 624 C CA . LYS A 1 82 ? -2.805 10.332 -5.937 1.00 71.69 82 LYS A CA 1
ATOM 625 C C . LYS A 1 82 ? -2.971 9.289 -4.824 1.00 71.69 82 LYS A C 1
ATOM 627 O O . LYS A 1 82 ? -3.979 8.597 -4.805 1.00 71.69 82 LYS A O 1
ATOM 632 N N . GLY A 1 83 ? -1.974 9.112 -3.952 1.00 67.56 83 GLY A N 1
ATOM 633 C CA . GLY A 1 83 ? -1.944 8.031 -2.957 1.00 67.56 83 GLY A CA 1
ATOM 634 C C . GLY A 1 83 ? -1.754 6.623 -3.543 1.00 67.56 83 GLY A C 1
ATOM 635 O O . GLY A 1 83 ? -1.649 5.658 -2.804 1.00 67.56 83 GLY A O 1
ATOM 636 N N . MET A 1 84 ? -1.647 6.481 -4.862 1.00 64.69 84 MET A N 1
ATOM 637 C CA . MET A 1 84 ? -1.541 5.197 -5.562 1.00 64.69 84 MET A CA 1
ATOM 638 C C . MET A 1 84 ? -0.122 4.600 -5.556 1.00 64.69 84 MET A C 1
ATOM 640 O O . MET A 1 84 ? 0.092 3.519 -6.106 1.00 64.69 84 MET A O 1
ATOM 644 N N . TYR A 1 85 ? 0.861 5.296 -4.980 1.00 73.88 85 TYR A N 1
ATOM 645 C CA . TYR A 1 85 ? 2.235 4.808 -4.870 1.00 73.88 85 TYR A CA 1
ATOM 646 C C . TYR A 1 85 ? 2.401 3.905 -3.647 1.00 73.88 85 TYR A C 1
ATOM 648 O O . TYR A 1 85 ? 2.357 4.373 -2.511 1.00 73.88 85 TYR A O 1
ATOM 656 N N . HIS A 1 86 ? 2.690 2.636 -3.899 1.00 66.06 86 HIS A N 1
ATOM 657 C CA . HIS A 1 86 ? 2.875 1.608 -2.885 1.00 66.06 86 HIS A CA 1
ATOM 658 C C . HIS A 1 86 ? 4.284 1.037 -3.037 1.00 66.06 86 HIS A C 1
ATOM 660 O O . HIS A 1 86 ? 4.477 0.064 -3.738 1.00 66.06 86 HIS A O 1
ATOM 666 N N . ALA A 1 87 ? 5.319 1.645 -2.461 1.00 61.47 87 ALA A N 1
ATOM 667 C CA . ALA A 1 87 ? 6.606 0.946 -2.435 1.00 61.47 87 ALA A CA 1
ATOM 668 C C . ALA A 1 87 ? 6.518 -0.168 -1.397 1.00 61.47 87 ALA A C 1
ATOM 670 O O . ALA A 1 87 ? 6.226 0.123 -0.234 1.00 61.47 87 ALA A O 1
ATOM 671 N N . GLY A 1 88 ? 6.806 -1.404 -1.799 1.00 51.75 88 GLY A N 1
ATOM 672 C CA . GLY A 1 88 ? 7.156 -2.425 -0.830 1.00 51.75 88 GLY A CA 1
ATOM 673 C C . GLY A 1 88 ? 8.336 -1.895 -0.031 1.00 51.75 88 GLY A C 1
ATOM 674 O O . GLY A 1 88 ? 9.187 -1.146 -0.536 1.00 51.75 88 GLY A O 1
ATOM 675 N N . SER A 1 89 ? 8.355 -2.189 1.262 1.00 42.66 89 SER A N 1
ATOM 676 C CA . SER A 1 89 ? 9.568 -2.041 2.039 1.00 42.66 89 SER A CA 1
ATOM 677 C C . SER A 1 89 ? 10.638 -2.852 1.312 1.00 42.66 89 SER A C 1
ATOM 679 O O . SER A 1 89 ? 10.668 -4.077 1.367 1.00 42.66 89 SER A O 1
ATOM 681 N N . THR A 1 90 ? 11.523 -2.169 0.580 1.00 37.25 90 THR A N 1
ATOM 682 C CA . THR A 1 90 ? 12.761 -2.780 0.117 1.00 37.25 90 THR A CA 1
ATOM 683 C C . THR A 1 90 ? 13.408 -3.333 1.372 1.00 37.25 90 THR A C 1
ATOM 685 O O . THR A 1 90 ? 13.888 -2.548 2.194 1.00 37.25 90 THR A O 1
ATOM 688 N N . LYS A 1 91 ? 13.395 -4.657 1.555 1.00 35.09 91 LYS A N 1
ATOM 689 C CA . LYS A 1 91 ? 14.300 -5.311 2.490 1.00 35.09 91 LYS A CA 1
ATOM 690 C C . LYS A 1 91 ? 15.680 -4.796 2.090 1.00 35.09 91 LYS A C 1
ATOM 692 O O . LYS A 1 91 ? 16.099 -5.066 0.961 1.00 35.09 91 LYS A O 1
ATOM 697 N N . PRO A 1 92 ? 16.367 -3.993 2.919 1.00 32.53 92 PRO A N 1
ATOM 698 C CA . PRO A 1 92 ? 17.708 -3.576 2.577 1.00 32.53 92 PRO A CA 1
ATOM 699 C C . PRO A 1 92 ? 18.518 -4.863 2.501 1.00 32.53 92 PRO A C 1
ATOM 701 O O . PRO A 1 92 ? 18.652 -5.572 3.501 1.00 32.53 92 PRO A O 1
ATOM 704 N N . ALA A 1 93 ? 19.017 -5.202 1.315 1.00 37.03 93 ALA A N 1
ATOM 705 C CA . ALA A 1 93 ? 20.120 -6.134 1.221 1.00 37.03 93 ALA A CA 1
ATOM 706 C C . ALA A 1 93 ? 21.239 -5.524 2.079 1.00 37.03 93 ALA A C 1
ATOM 708 O O . ALA A 1 93 ? 21.793 -4.486 1.726 1.00 37.03 93 ALA A O 1
ATOM 709 N N . ASN A 1 94 ? 21.486 -6.139 3.238 1.00 41.47 94 ASN A N 1
ATOM 710 C CA . ASN A 1 94 ? 22.406 -5.732 4.305 1.00 41.47 94 ASN A CA 1
ATOM 711 C C . ASN A 1 94 ? 21.861 -4.724 5.338 1.00 41.47 94 ASN A C 1
ATOM 713 O O . ASN A 1 94 ? 22.235 -3.552 5.368 1.00 41.47 94 ASN A O 1
ATOM 717 N N . LYS A 1 95 ? 21.101 -5.232 6.314 1.00 31.86 95 LYS A N 1
ATOM 718 C CA . LYS A 1 95 ? 21.252 -4.811 7.716 1.00 31.86 95 LYS A CA 1
ATOM 719 C C . LYS A 1 95 ? 21.215 -6.055 8.616 1.00 31.86 95 LYS A C 1
ATOM 721 O O . LYS A 1 95 ? 20.448 -6.962 8.303 1.00 31.86 95 LYS A O 1
ATOM 726 N N . PRO A 1 96 ? 22.063 -6.138 9.658 1.00 32.75 96 PRO A N 1
ATOM 727 C CA . PRO A 1 96 ? 22.202 -7.348 10.456 1.00 32.75 96 PRO A CA 1
ATOM 728 C C . PRO A 1 96 ? 20.912 -7.639 11.218 1.00 32.75 96 PRO A C 1
ATOM 730 O O . PRO A 1 96 ? 20.259 -6.711 11.698 1.00 32.75 96 PRO A O 1
ATOM 733 N N . ASP A 1 97 ? 20.599 -8.926 11.344 1.00 38.38 97 ASP A N 1
ATOM 734 C CA . ASP A 1 97 ? 19.531 -9.470 12.175 1.00 38.38 97 ASP A CA 1
ATOM 735 C C . ASP A 1 97 ? 19.692 -9.016 13.636 1.00 38.38 97 ASP A C 1
ATOM 737 O O . ASP A 1 97 ? 20.298 -9.689 14.467 1.00 38.38 97 ASP A O 1
ATOM 741 N N . SER A 1 98 ? 19.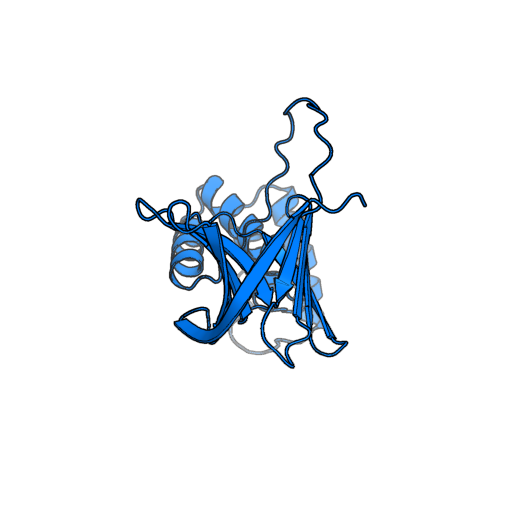136 -7.857 13.983 1.00 31.44 98 SER A N 1
ATOM 742 C CA . SER A 1 98 ? 18.800 -7.540 15.366 1.00 31.44 98 SER A CA 1
ATOM 743 C C . SER A 1 98 ? 17.394 -8.066 15.622 1.00 31.44 98 SER A C 1
ATOM 745 O O . SER A 1 98 ? 16.395 -7.405 15.336 1.00 31.44 98 SER A O 1
ATOM 747 N N . ILE A 1 99 ? 17.354 -9.300 16.119 1.00 41.59 99 ILE A N 1
ATOM 748 C CA . ILE A 1 99 ? 16.169 -10.020 16.578 1.00 41.59 99 ILE A CA 1
ATOM 749 C C . ILE A 1 99 ? 15.543 -9.235 17.739 1.00 41.59 99 ILE A C 1
ATOM 751 O O . ILE A 1 99 ? 15.868 -9.428 18.906 1.00 41.59 99 ILE A O 1
ATOM 755 N N . THR A 1 100 ? 14.603 -8.359 17.420 1.00 41.53 100 THR A N 1
ATOM 756 C CA . THR A 1 100 ? 13.425 -8.153 18.263 1.00 41.53 100 THR A CA 1
ATOM 757 C C . THR A 1 100 ? 12.285 -8.790 17.501 1.00 41.53 100 THR A C 1
ATOM 759 O O . THR A 1 100 ? 11.978 -8.338 16.400 1.00 41.53 100 THR A O 1
ATOM 762 N N . MET A 1 101 ? 11.704 -9.865 18.047 1.00 46.06 101 MET A N 1
ATOM 763 C CA . MET A 1 101 ? 10.470 -10.435 17.503 1.00 46.06 101 MET A CA 1
ATOM 764 C C . MET A 1 101 ? 9.487 -9.285 17.250 1.00 46.06 101 MET A C 1
ATOM 766 O O . MET A 1 101 ? 9.279 -8.485 18.173 1.00 46.06 101 MET A O 1
ATOM 770 N N . PRO A 1 102 ? 8.940 -9.140 16.031 1.00 56.16 102 PRO A N 1
ATOM 771 C CA . PRO A 1 102 ? 7.967 -8.096 15.769 1.00 56.16 102 PRO A CA 1
ATOM 772 C C . PRO A 1 102 ? 6.804 -8.299 16.742 1.00 56.16 102 PRO A C 1
ATOM 774 O O . PRO A 1 102 ? 6.210 -9.369 16.831 1.00 56.16 102 PRO A O 1
ATOM 777 N N . GLN A 1 103 ? 6.550 -7.298 17.582 1.00 70.81 103 GLN A N 1
ATOM 778 C CA . GLN A 1 103 ? 5.482 -7.391 18.569 1.00 70.81 103 GLN A CA 1
ATOM 779 C C . GLN A 1 103 ? 4.148 -7.385 17.825 1.00 70.81 103 GLN A C 1
ATOM 781 O O . GLN A 1 103 ? 3.823 -6.403 17.158 1.00 70.81 103 GLN A O 1
ATOM 786 N N . ARG A 1 104 ? 3.375 -8.467 17.956 1.00 83.44 104 ARG A N 1
ATOM 787 C CA . ARG A 1 104 ? 2.012 -8.543 17.434 1.00 83.44 104 ARG A CA 1
ATOM 788 C C . ARG A 1 104 ? 1.119 -7.594 18.224 1.00 83.44 104 ARG A C 1
ATOM 790 O O . ARG A 1 104 ? 0.881 -7.785 19.420 1.00 83.44 104 ARG A O 1
ATOM 797 N N . LEU A 1 105 ? 0.621 -6.565 17.559 1.00 85.62 105 LEU A N 1
ATOM 798 C CA . LEU A 1 105 ? -0.262 -5.568 18.145 1.00 85.62 105 LEU A CA 1
ATOM 799 C C . LEU A 1 105 ? -1.696 -5.811 17.688 1.00 85.62 105 LEU A C 1
ATOM 801 O O . LEU A 1 105 ? -1.949 -6.225 16.557 1.00 85.62 105 LEU A O 1
ATOM 805 N N . VAL A 1 106 ? -2.636 -5.574 18.599 1.00 86.56 106 VAL A N 1
ATOM 806 C CA . VAL A 1 106 ? -4.067 -5.753 18.365 1.00 86.56 106 VAL A CA 1
ATOM 807 C C . VAL A 1 106 ? -4.796 -4.489 18.790 1.00 86.56 106 VAL A C 1
ATOM 809 O O . VAL A 1 106 ? -4.661 -4.044 19.927 1.00 86.56 106 VAL A O 1
ATOM 812 N N . ALA A 1 107 ? -5.592 -3.935 17.884 1.00 89.12 107 ALA A N 1
ATOM 813 C CA . ALA A 1 107 ? -6.530 -2.854 18.130 1.00 89.12 107 ALA A CA 1
ATOM 814 C C . ALA A 1 107 ? -7.954 -3.404 18.011 1.00 89.12 107 ALA A C 1
ATOM 816 O O . ALA A 1 107 ? -8.399 -3.767 16.923 1.00 89.12 107 ALA A O 1
ATOM 817 N N . LYS A 1 108 ? -8.672 -3.489 19.133 1.00 90.44 108 LYS A N 1
ATOM 818 C CA . LYS A 1 108 ? -10.041 -4.021 19.177 1.00 90.44 108 LYS A CA 1
ATOM 819 C C . LYS A 1 108 ? -11.038 -2.909 19.470 1.00 90.44 108 LYS A C 1
ATOM 821 O O . LYS A 1 108 ? -10.793 -2.106 20.370 1.00 90.44 108 LYS A O 1
ATOM 826 N N . SER A 1 109 ? -12.149 -2.873 18.735 1.00 89.31 109 SER A N 1
ATOM 827 C CA . SER A 1 109 ? -13.229 -1.916 18.989 1.00 89.31 109 SER A CA 1
ATOM 828 C C . SER A 1 109 ? -13.777 -2.054 20.411 1.00 89.31 109 SER A C 1
ATOM 830 O O . SER A 1 109 ? -13.906 -3.162 20.935 1.00 89.31 109 SER A O 1
ATOM 832 N N . ILE A 1 110 ? -14.085 -0.913 21.026 1.00 88.94 110 ILE A N 1
ATOM 833 C CA . ILE A 1 110 ? -14.749 -0.827 22.337 1.00 88.94 110 ILE A CA 1
ATOM 834 C C . ILE A 1 110 ? -16.207 -0.363 22.222 1.00 88.94 110 ILE A C 1
ATOM 836 O O . ILE A 1 110 ? -16.884 -0.189 23.233 1.00 88.94 110 ILE A O 1
ATOM 840 N N . GLU A 1 111 ? -16.691 -0.133 21.002 1.00 85.25 111 GLU A N 1
ATOM 841 C CA . GLU A 1 111 ? -18.049 0.341 20.755 1.00 85.25 111 GLU A CA 1
ATOM 842 C C . GLU A 1 111 ? -19.047 -0.818 20.794 1.00 85.25 111 GLU A C 1
ATOM 844 O O . GLU A 1 111 ? -18.821 -1.892 20.231 1.00 85.25 111 GLU A O 1
ATOM 849 N N . SER A 1 112 ? -20.178 -0.595 21.464 1.00 85.12 112 SER A N 1
ATOM 850 C CA . SER A 1 112 ? -21.229 -1.605 21.581 1.00 85.12 112 SER A CA 1
ATOM 851 C C . SER A 1 112 ? -21.764 -1.994 20.200 1.00 85.12 112 SER A C 1
ATOM 853 O O . SER A 1 112 ? -22.128 -1.132 19.401 1.00 85.12 112 SER A O 1
ATOM 855 N N . GLY A 1 113 ? -21.810 -3.297 19.915 1.00 82.00 113 GLY A N 1
ATOM 856 C CA . GLY A 1 113 ? -22.295 -3.830 18.640 1.00 82.00 113 GLY A CA 1
ATOM 857 C C . GLY A 1 113 ? -21.292 -3.775 17.481 1.00 82.00 113 GLY A C 1
ATOM 858 O O . GLY A 1 113 ? -21.633 -4.211 16.384 1.00 82.00 113 GLY A O 1
ATOM 859 N N . ILE A 1 114 ? -20.062 -3.291 17.694 1.00 82.81 114 ILE A N 1
ATOM 860 C CA . ILE A 1 114 ? -19.004 -3.312 16.676 1.00 82.81 114 ILE A CA 1
ATOM 861 C C . ILE A 1 114 ? -17.983 -4.398 17.017 1.00 82.81 114 ILE A C 1
ATOM 863 O O . ILE A 1 114 ? -17.142 -4.233 17.898 1.00 82.81 114 ILE A O 1
ATOM 867 N N . ASN A 1 115 ? -18.014 -5.507 16.275 1.00 84.94 115 ASN A N 1
ATOM 868 C CA . ASN A 1 115 ? -16.968 -6.526 16.336 1.00 84.94 115 ASN A CA 1
ATOM 869 C C . ASN A 1 115 ? -15.933 -6.269 15.236 1.00 84.94 115 ASN A C 1
ATOM 871 O O . ASN A 1 115 ? -16.001 -6.862 14.161 1.00 84.94 115 ASN A O 1
ATOM 875 N N . ALA A 1 116 ? -15.020 -5.331 15.496 1.00 86.44 116 ALA A N 1
ATOM 876 C CA . ALA A 1 116 ? -13.913 -5.006 14.603 1.00 86.44 116 ALA A CA 1
ATOM 877 C C . ALA A 1 116 ? -12.574 -5.155 15.334 1.00 86.44 116 ALA A C 1
ATOM 879 O O . ALA A 1 116 ? -12.393 -4.622 16.434 1.00 86.44 116 ALA A O 1
ATOM 880 N N . THR A 1 117 ? -11.641 -5.867 14.710 1.00 88.44 117 THR A N 1
ATOM 881 C CA . THR A 1 117 ? -10.296 -6.119 15.226 1.00 88.44 117 THR A CA 1
ATOM 882 C C . THR A 1 117 ? -9.277 -5.847 14.130 1.00 88.44 117 THR A C 1
ATOM 884 O O . THR A 1 117 ? -9.421 -6.308 13.005 1.00 88.44 117 THR A O 1
ATOM 887 N N . PHE A 1 118 ? -8.233 -5.101 14.458 1.00 89.56 118 PHE A N 1
ATOM 888 C CA . PHE A 1 118 ? -7.114 -4.831 13.570 1.00 89.56 118 PHE A CA 1
ATOM 889 C C . PHE A 1 118 ? -5.838 -5.380 14.199 1.00 89.56 118 PHE A C 1
ATOM 891 O O . PHE A 1 118 ? -5.534 -5.073 15.350 1.00 89.56 118 PHE A O 1
ATOM 898 N N . ILE A 1 119 ? -5.121 -6.227 13.473 1.00 87.62 119 ILE A N 1
ATOM 899 C CA . ILE A 1 119 ? -3.959 -6.969 13.966 1.00 87.62 119 ILE A CA 1
ATOM 900 C C . ILE A 1 119 ? -2.788 -6.628 13.065 1.00 87.62 119 ILE A C 1
ATOM 902 O O . ILE A 1 119 ? -2.950 -6.678 11.854 1.00 87.62 119 ILE A O 1
ATOM 906 N N . TRP A 1 120 ? -1.621 -6.311 13.617 1.00 86.88 120 TRP A N 1
ATOM 907 C CA . TRP A 1 120 ? -0.432 -6.080 12.799 1.00 86.88 120 TRP A CA 1
ATOM 908 C C . TRP A 1 120 ? 0.845 -6.583 13.460 1.00 86.88 120 TRP A C 1
ATOM 910 O O . TRP A 1 120 ? 0.980 -6.591 14.686 1.00 86.88 120 TRP A O 1
ATOM 920 N N . GLU A 1 121 ? 1.776 -7.018 12.618 1.00 83.12 121 GLU A N 1
ATOM 921 C CA . GLU A 1 121 ? 3.079 -7.555 12.987 1.00 83.12 121 GLU A CA 1
ATOM 922 C C . GLU A 1 121 ? 4.099 -7.161 11.910 1.00 83.12 121 GLU A C 1
ATOM 924 O O . GLU A 1 121 ? 4.058 -7.636 10.773 1.00 83.12 121 GLU A O 1
ATOM 929 N N . GLY A 1 122 ? 5.002 -6.241 12.259 1.00 77.62 122 GLY A N 1
ATOM 930 C CA . GLY A 1 122 ? 5.882 -5.611 11.275 1.00 77.62 122 GLY A CA 1
ATOM 931 C C . GLY A 1 122 ? 5.073 -4.841 10.227 1.00 77.62 122 GLY A C 1
ATOM 932 O O . GLY A 1 122 ? 4.282 -3.968 10.587 1.00 77.62 122 GLY A O 1
ATOM 933 N N . ASP A 1 123 ? 5.265 -5.189 8.954 1.00 73.88 123 ASP A N 1
ATOM 934 C CA . ASP A 1 123 ? 4.595 -4.537 7.821 1.00 73.88 123 ASP A CA 1
ATOM 935 C C . ASP A 1 123 ? 3.252 -5.185 7.445 1.00 73.88 123 ASP A C 1
ATOM 937 O O . ASP A 1 123 ? 2.477 -4.599 6.689 1.00 73.88 123 ASP A O 1
ATOM 941 N N . ASN A 1 124 ? 2.959 -6.377 7.971 1.00 77.12 124 ASN A N 1
ATOM 942 C CA . ASN A 1 124 ? 1.733 -7.108 7.664 1.00 77.12 124 ASN A CA 1
ATOM 943 C C . ASN A 1 124 ? 0.642 -6.756 8.670 1.00 77.12 124 ASN A C 1
ATOM 945 O O . ASN A 1 124 ? 0.878 -6.749 9.882 1.00 77.12 124 ASN A O 1
ATOM 949 N N . ALA A 1 125 ? -0.566 -6.516 8.177 1.00 85.31 125 ALA A N 1
ATOM 950 C CA . ALA A 1 125 ? -1.730 -6.261 9.001 1.00 85.31 125 ALA A CA 1
ATOM 951 C C . ALA A 1 125 ? -2.978 -6.959 8.455 1.00 85.31 125 ALA A C 1
ATOM 953 O O . ALA A 1 125 ? -3.077 -7.264 7.275 1.00 85.31 125 ALA A O 1
ATOM 954 N N . VAL A 1 126 ? -3.947 -7.213 9.326 1.00 86.94 126 VAL A N 1
ATOM 955 C CA . VAL A 1 126 ? -5.238 -7.806 8.981 1.00 86.94 126 VAL A CA 1
ATOM 956 C C . VAL A 1 126 ? -6.325 -7.021 9.690 1.00 86.94 126 VAL A C 1
ATOM 958 O O . VAL A 1 126 ? -6.277 -6.833 10.909 1.00 86.94 126 VAL A O 1
ATOM 961 N N . PHE A 1 127 ? -7.322 -6.586 8.929 1.00 87.75 127 PHE A N 1
ATOM 962 C CA . PHE A 1 127 ? -8.559 -6.042 9.463 1.00 87.75 127 PHE A CA 1
ATOM 963 C C . PHE A 1 127 ? -9.660 -7.094 9.413 1.00 87.75 127 PHE A C 1
ATOM 965 O O . PHE A 1 127 ? -9.984 -7.608 8.346 1.00 87.75 127 PHE A O 1
ATOM 972 N N . GLU A 1 128 ? -10.251 -7.393 10.563 1.00 88.31 128 GLU A N 1
ATOM 973 C CA . GLU A 1 128 ? -11.366 -8.317 10.713 1.00 88.31 128 GLU A CA 1
ATOM 974 C C . GLU A 1 128 ? -12.599 -7.569 11.220 1.00 88.31 128 GLU A C 1
ATOM 976 O O . GLU A 1 128 ? -12.549 -6.913 12.262 1.00 88.31 128 GLU A O 1
ATOM 981 N N . ALA A 1 129 ? -13.713 -7.671 10.500 1.00 84.50 129 ALA A N 1
ATOM 982 C CA . ALA A 1 129 ? -14.993 -7.119 10.920 1.00 84.50 129 ALA A CA 1
ATOM 983 C C . ALA A 1 129 ? -16.150 -7.972 10.396 1.00 84.50 129 ALA A C 1
ATOM 985 O O . ALA A 1 129 ? -16.179 -8.302 9.213 1.00 84.50 129 ALA A O 1
ATOM 986 N N . ASN A 1 130 ? -17.130 -8.276 11.255 1.00 79.25 130 ASN A N 1
ATOM 987 C CA . ASN A 1 130 ? -18.329 -9.049 10.887 1.00 79.25 130 ASN A CA 1
ATOM 988 C C . ASN A 1 130 ? -17.987 -10.317 10.073 1.00 79.25 130 ASN A C 1
ATOM 990 O O . ASN A 1 130 ? -18.498 -10.497 8.967 1.00 79.25 130 ASN A O 1
ATOM 994 N N . ASP A 1 131 ? -17.048 -11.119 10.583 1.00 77.25 131 ASP A N 1
ATOM 995 C CA . ASP A 1 131 ? -16.544 -12.369 9.985 1.00 77.25 131 ASP A CA 1
ATOM 996 C C . ASP A 1 131 ? -15.820 -12.233 8.631 1.00 77.25 131 ASP A C 1
ATOM 998 O O . ASP A 1 131 ? -15.399 -13.228 8.042 1.00 77.25 131 ASP A O 1
ATOM 1002 N N . HIS A 1 132 ? -15.605 -11.006 8.151 1.00 79.75 132 HIS A N 1
ATOM 1003 C CA . HIS A 1 132 ? -14.788 -10.728 6.974 1.00 79.75 132 HIS A CA 1
ATOM 1004 C C . HIS A 1 132 ? -13.386 -10.305 7.385 1.00 79.75 132 HIS A C 1
ATOM 1006 O O . HIS A 1 132 ? -13.214 -9.548 8.340 1.00 79.75 132 HIS A O 1
ATOM 1012 N N . LYS A 1 133 ? -12.391 -10.760 6.622 1.00 85.00 133 LYS A N 1
ATOM 1013 C CA . LYS A 1 133 ? -10.982 -10.409 6.798 1.00 85.00 133 LYS A CA 1
ATOM 1014 C C . LYS A 1 133 ? -10.454 -9.748 5.542 1.00 85.00 133 LYS A C 1
ATOM 1016 O O . LYS A 1 133 ? -10.773 -10.177 4.436 1.00 85.00 133 LYS A O 1
ATOM 1021 N N . ILE A 1 134 ? -9.659 -8.708 5.734 1.00 81.00 134 ILE A N 1
ATOM 1022 C CA . ILE A 1 134 ? -8.983 -7.990 4.664 1.00 81.00 134 ILE A CA 1
ATOM 1023 C C . ILE A 1 134 ? -7.525 -7.844 5.073 1.00 81.00 134 ILE A C 1
ATOM 1025 O O . ILE A 1 134 ? -7.231 -7.327 6.154 1.00 81.00 134 ILE A O 1
ATOM 1029 N N . ASP A 1 135 ? -6.633 -8.310 4.208 1.00 80.62 135 ASP A N 1
ATOM 1030 C CA . ASP A 1 135 ? -5.201 -8.126 4.383 1.00 80.62 135 ASP A CA 1
ATOM 1031 C C . ASP A 1 135 ? -4.838 -6.672 4.094 1.00 80.62 135 ASP A C 1
ATOM 1033 O O . ASP A 1 135 ? -5.342 -6.052 3.159 1.00 80.62 135 ASP A O 1
ATOM 1037 N N . CYS A 1 136 ? -3.975 -6.118 4.930 1.00 80.38 136 CYS A N 1
ATOM 1038 C CA . CYS A 1 136 ? -3.520 -4.748 4.840 1.00 80.38 136 CYS A CA 1
ATOM 1039 C C . CYS A 1 136 ? -2.001 -4.689 4.973 1.00 80.38 136 CYS A C 1
ATOM 1041 O O . CYS A 1 136 ? -1.390 -5.466 5.704 1.00 80.38 136 CYS A O 1
ATOM 1043 N N . THR A 1 137 ? -1.391 -3.701 4.335 1.00 78.56 137 THR A N 1
ATOM 1044 C CA . THR A 1 137 ? 0.056 -3.483 4.393 1.00 78.56 137 THR A CA 1
ATOM 1045 C C . THR A 1 137 ? 0.339 -2.140 5.037 1.00 78.56 137 THR A C 1
ATOM 1047 O O . THR A 1 137 ? -0.307 -1.139 4.710 1.00 78.56 137 THR A O 1
ATOM 1050 N N . PHE A 1 138 ? 1.296 -2.105 5.965 1.00 76.00 138 PHE A N 1
ATOM 1051 C CA . PHE A 1 138 ? 1.780 -0.865 6.558 1.00 76.00 138 PHE A CA 1
ATOM 1052 C C . PHE A 1 138 ? 2.270 0.084 5.464 1.00 76.00 138 PHE A C 1
ATOM 1054 O O . PHE A 1 138 ? 3.054 -0.280 4.589 1.00 76.00 138 PHE A O 1
ATOM 1061 N N . MET A 1 139 ? 1.807 1.327 5.530 1.00 67.56 139 MET A N 1
ATOM 1062 C CA . MET A 1 139 ? 2.212 2.384 4.624 1.00 67.56 139 MET A CA 1
ATOM 1063 C C . MET A 1 139 ? 3.090 3.376 5.393 1.00 67.56 139 MET A C 1
ATOM 1065 O O . MET A 1 139 ? 2.580 4.090 6.266 1.00 67.56 139 MET A O 1
ATOM 1069 N N . PRO A 1 140 ? 4.390 3.479 5.062 1.00 59.78 140 PRO A N 1
ATOM 1070 C CA . PRO A 1 140 ? 5.303 4.442 5.665 1.00 59.78 140 PRO A CA 1
ATOM 1071 C C . PRO A 1 140 ? 5.042 5.849 5.107 1.00 59.78 140 PRO A C 1
ATOM 1073 O O . PRO A 1 140 ? 5.866 6.436 4.415 1.00 59.78 140 PRO A O 1
ATOM 1076 N N . ASN A 1 141 ? 3.868 6.399 5.399 1.00 54.34 141 ASN A N 1
ATOM 1077 C CA . ASN A 1 141 ? 3.589 7.824 5.314 1.00 54.34 141 ASN A CA 1
ATOM 1078 C C . ASN A 1 141 ? 3.226 8.264 6.728 1.00 54.34 141 ASN A C 1
ATOM 1080 O O . ASN A 1 141 ? 2.079 8.168 7.166 1.00 54.34 141 ASN A O 1
ATOM 1084 N N . GLU A 1 142 ? 4.241 8.677 7.481 1.00 48.75 142 GLU A N 1
ATOM 1085 C CA . GLU A 1 142 ? 4.042 9.207 8.821 1.00 48.75 142 GLU A CA 1
ATOM 1086 C C . GLU A 1 142 ? 3.366 10.579 8.722 1.00 48.75 142 GLU A C 1
ATOM 1088 O O . GLU A 1 142 ? 4.021 11.605 8.536 1.00 48.75 142 GLU A O 1
ATOM 1093 N N . TYR A 1 143 ? 2.043 10.621 8.889 1.00 49.44 143 TYR A N 1
ATOM 1094 C CA . TYR A 1 143 ? 1.385 11.863 9.273 1.00 49.44 143 TYR A CA 1
ATOM 1095 C C . TYR A 1 143 ? 1.695 12.112 10.753 1.00 49.44 143 TYR A C 1
ATOM 1097 O O . TYR A 1 143 ? 0.986 11.652 11.649 1.00 49.44 143 TYR A O 1
ATOM 1105 N N . ARG A 1 144 ? 2.808 12.804 11.013 1.00 45.56 144 ARG A N 1
ATOM 1106 C CA . ARG A 1 144 ? 3.143 13.363 12.327 1.00 45.56 144 ARG A CA 1
ATOM 1107 C C . ARG A 1 144 ? 2.726 14.826 12.342 1.00 45.56 144 ARG A C 1
ATOM 1109 O O . ARG A 1 144 ? 3.424 15.682 11.808 1.00 45.56 144 ARG A O 1
ATOM 1116 N N . LYS A 1 145 ? 1.594 15.119 12.975 1.00 43.50 145 LYS A N 1
ATOM 1117 C CA . LYS A 1 145 ? 1.285 16.469 13.465 1.00 43.50 145 LYS A CA 1
ATOM 1118 C C . LYS A 1 145 ? 1.532 16.438 14.965 1.00 43.50 145 LYS A C 1
ATOM 1120 O O . LYS A 1 145 ? 1.133 15.464 15.580 1.00 43.50 145 LYS A O 1
ATOM 1125 N N . GLU A 1 14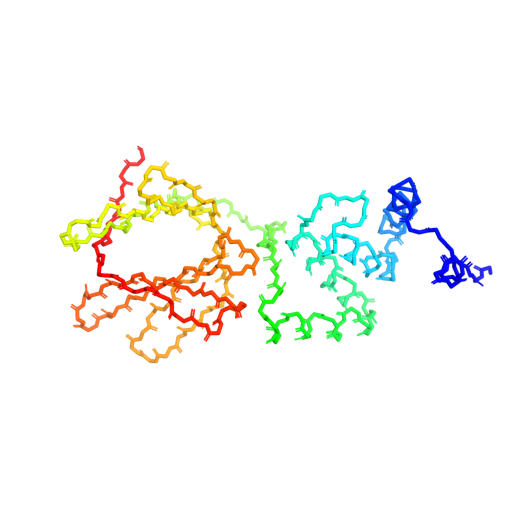6 ? 2.202 17.445 15.514 1.00 44.09 146 GLU A N 1
ATOM 1126 C CA . GLU A 1 146 ? 2.864 17.522 16.837 1.00 44.09 146 GLU A CA 1
ATOM 1127 C C . GLU A 1 146 ? 2.358 16.601 17.985 1.00 44.09 146 GLU A C 1
ATOM 1129 O O . GLU A 1 146 ? 3.201 16.041 18.685 1.00 44.09 146 GLU A O 1
ATOM 1134 N N . ASN A 1 147 ? 1.048 16.321 18.126 1.00 53.16 147 ASN A N 1
ATOM 1135 C CA . ASN A 1 147 ? 0.475 15.443 19.173 1.00 53.16 147 ASN A CA 1
ATOM 1136 C C . ASN A 1 147 ? -0.309 14.200 18.671 1.00 53.16 147 ASN A C 1
ATOM 1138 O O . ASN A 1 147 ? -0.922 13.483 19.466 1.00 53.16 147 ASN A O 1
ATOM 1142 N N . GLN A 1 148 ? -0.306 13.917 17.368 1.00 55.41 148 GLN A N 1
ATOM 1143 C CA . GLN A 1 148 ? -1.001 12.791 16.735 1.00 55.41 148 GLN A CA 1
ATOM 1144 C C . GLN A 1 148 ? 0.005 11.873 16.041 1.00 55.41 148 GLN A C 1
ATOM 1146 O O . GLN A 1 148 ? 0.695 12.277 15.103 1.00 55.41 148 GLN A O 1
ATOM 1151 N N . LEU A 1 149 ? 0.073 10.620 16.492 1.00 59.97 149 LEU A N 1
ATOM 1152 C CA . LEU A 1 149 ? 0.741 9.554 15.753 1.00 59.97 149 LEU A CA 1
ATOM 1153 C C . LEU A 1 149 ? -0.317 8.827 14.929 1.00 59.97 149 LEU A C 1
ATOM 1155 O O . LEU A 1 149 ? -1.168 8.144 15.494 1.00 59.97 149 LEU A O 1
ATOM 1159 N N . ALA A 1 150 ? -0.275 8.986 13.610 1.00 67.69 150 ALA A N 1
ATOM 1160 C CA . ALA A 1 150 ? -1.108 8.216 12.701 1.00 67.69 150 ALA A CA 1
ATOM 1161 C C . ALA A 1 150 ? -0.260 7.139 12.013 1.00 67.69 150 ALA A C 1
ATOM 1163 O O . ALA A 1 150 ? 0.674 7.447 11.273 1.00 67.69 150 ALA A O 1
ATOM 1164 N N . THR A 1 151 ? -0.590 5.877 12.270 1.00 75.50 151 THR A N 1
ATOM 1165 C CA . THR A 1 151 ? -0.041 4.722 11.556 1.00 75.50 151 THR A CA 1
ATOM 1166 C C . THR A 1 151 ? -1.019 4.357 10.453 1.00 75.50 151 THR A C 1
ATOM 1168 O O . THR A 1 151 ? -2.206 4.163 10.711 1.00 75.50 151 THR A O 1
ATOM 1171 N N . THR A 1 152 ? -0.529 4.291 9.222 1.00 78.00 152 THR A N 1
ATOM 1172 C CA . THR A 1 152 ? -1.372 4.052 8.056 1.00 78.00 152 THR A CA 1
ATOM 1173 C C . THR A 1 152 ? -1.189 2.641 7.529 1.00 78.00 152 THR A C 1
ATOM 1175 O O . THR A 1 152 ? -0.064 2.159 7.447 1.00 78.00 152 THR A O 1
ATOM 1178 N N . PHE A 1 153 ? -2.286 2.024 7.105 1.00 82.19 153 PHE A N 1
ATOM 1179 C CA . PHE A 1 153 ? -2.309 0.742 6.421 1.00 82.19 153 PHE A CA 1
ATOM 1180 C C . PHE A 1 153 ? -3.204 0.824 5.185 1.00 82.19 153 PHE A C 1
ATOM 1182 O O . PHE A 1 153 ? -4.272 1.434 5.235 1.00 82.19 153 PHE A O 1
ATOM 1189 N N . VAL A 1 154 ? -2.791 0.204 4.085 1.00 80.25 154 VAL A N 1
ATOM 1190 C CA . VAL A 1 154 ? -3.612 0.073 2.874 1.00 80.25 154 VAL A CA 1
ATOM 1191 C C . VAL A 1 154 ? -4.146 -1.345 2.815 1.00 80.25 154 VAL A C 1
ATOM 1193 O O . VAL A 1 154 ? -3.361 -2.283 2.857 1.00 80.25 154 VAL A O 1
ATOM 1196 N N . CYS A 1 155 ? -5.465 -1.494 2.734 1.00 78.00 155 CYS A N 1
ATOM 1197 C CA . CYS A 1 155 ? -6.133 -2.799 2.716 1.00 78.00 155 CYS A CA 1
ATOM 1198 C C . CYS A 1 155 ? -6.627 -3.179 1.319 1.00 78.00 155 CYS A C 1
ATOM 1200 O O . CYS A 1 155 ? -6.658 -4.341 0.940 1.00 78.00 155 CYS A O 1
ATOM 1202 N N . THR A 1 156 ? -7.028 -2.181 0.532 1.00 76.56 156 THR A N 1
ATOM 1203 C CA . THR A 1 156 ? -7.334 -2.334 -0.894 1.00 76.56 156 THR A CA 1
ATOM 1204 C C . THR A 1 156 ? -6.931 -1.054 -1.618 1.00 76.56 156 THR A C 1
ATOM 1206 O O . THR A 1 156 ? -6.625 -0.051 -0.977 1.00 76.56 156 THR A O 1
ATOM 1209 N N . GLU A 1 157 ? -7.013 -1.043 -2.946 1.00 62.44 157 GLU A N 1
ATOM 1210 C CA . GLU A 1 157 ? -6.679 0.124 -3.779 1.00 62.44 157 GLU A CA 1
ATOM 1211 C C . GLU A 1 157 ? -7.419 1.405 -3.382 1.00 62.44 157 GLU A C 1
ATOM 1213 O O . GLU A 1 157 ? -6.899 2.500 -3.560 1.00 62.44 157 GLU A O 1
ATOM 1218 N N . ASN A 1 158 ? -8.628 1.257 -2.836 1.00 67.88 158 ASN A N 1
ATOM 1219 C CA . ASN A 1 158 ? -9.493 2.371 -2.469 1.00 67.88 158 ASN A CA 1
ATOM 1220 C C . ASN A 1 158 ? -9.710 2.488 -0.961 1.00 67.88 158 ASN A C 1
ATOM 1222 O O . ASN A 1 158 ? -10.398 3.417 -0.549 1.00 67.88 158 ASN A O 1
ATOM 1226 N N . VAL A 1 159 ? -9.195 1.557 -0.149 1.00 72.75 159 VAL A N 1
ATOM 1227 C CA . VAL A 1 159 ? -9.463 1.506 1.295 1.00 72.75 159 VAL A CA 1
ATOM 1228 C C . VAL A 1 159 ? -8.169 1.588 2.084 1.00 72.75 159 VAL A C 1
ATOM 1230 O O . VAL A 1 159 ? -7.311 0.708 1.997 1.00 72.75 159 VAL A O 1
ATOM 1233 N N . GLN A 1 160 ? -8.086 2.614 2.925 1.00 80.56 160 GLN A N 1
ATOM 1234 C CA . GLN A 1 160 ? -7.001 2.816 3.877 1.00 80.56 160 GLN A CA 1
ATOM 1235 C C . GLN A 1 160 ? -7.554 2.796 5.296 1.00 80.56 160 GLN A C 1
ATOM 1237 O O . GLN A 1 160 ? -8.607 3.361 5.588 1.00 80.56 160 GLN A O 1
ATOM 1242 N N . ILE A 1 161 ? -6.805 2.161 6.183 1.00 82.75 161 ILE A N 1
ATOM 1243 C CA . ILE A 1 161 ? -7.047 2.152 7.615 1.00 82.75 161 ILE A CA 1
ATOM 1244 C C . ILE A 1 161 ? -5.990 3.028 8.275 1.00 82.75 161 ILE A C 1
ATOM 1246 O O . ILE A 1 161 ? -4.790 2.843 8.079 1.00 82.75 161 ILE A O 1
ATOM 1250 N N . ILE A 1 162 ? -6.436 4.002 9.060 1.00 81.88 162 ILE A N 1
ATOM 1251 C CA . ILE A 1 162 ? -5.560 4.897 9.812 1.00 81.88 162 ILE A CA 1
ATOM 1252 C C . ILE A 1 162 ? -5.776 4.638 11.295 1.00 81.88 162 ILE A C 1
ATOM 1254 O O . ILE A 1 162 ? -6.845 4.930 11.832 1.00 81.88 162 ILE A O 1
ATOM 1258 N N . LEU A 1 163 ? -4.742 4.139 11.964 1.00 82.75 163 LEU A N 1
ATOM 1259 C CA . LEU A 1 163 ? -4.695 4.058 13.415 1.00 82.75 163 LEU A CA 1
ATOM 1260 C C . LEU A 1 163 ? -4.159 5.382 13.965 1.00 82.75 163 LEU A C 1
ATOM 1262 O O . LEU A 1 163 ? -2.975 5.687 13.830 1.00 82.75 163 LEU A O 1
ATOM 1266 N N . LYS A 1 164 ? -5.033 6.171 14.586 1.00 80.44 164 LYS A N 1
ATOM 1267 C CA . LYS A 1 164 ? -4.698 7.453 15.217 1.00 80.44 164 LYS A CA 1
ATOM 1268 C C . LYS A 1 164 ? -4.496 7.225 16.717 1.00 80.44 164 LYS A C 1
ATOM 1270 O O . LYS A 1 164 ? -5.454 6.915 17.421 1.00 80.44 164 LYS A O 1
ATOM 1275 N N . ASN A 1 165 ? -3.267 7.396 17.200 1.00 74.50 165 ASN A N 1
ATOM 1276 C CA . ASN A 1 165 ? -2.897 7.320 18.614 1.00 74.50 165 ASN A CA 1
ATOM 1277 C C . ASN A 1 165 ? -2.618 8.720 19.170 1.00 74.50 165 ASN A C 1
ATOM 1279 O O . ASN A 1 165 ? -1.756 9.448 18.666 1.00 74.50 165 ASN A O 1
ATOM 1283 N N . PHE A 1 166 ? -3.322 9.077 20.242 1.00 64.12 166 PHE A N 1
ATOM 1284 C CA . PHE A 1 166 ? -3.197 10.369 20.909 1.00 64.12 166 PHE A CA 1
ATOM 1285 C C . PHE A 1 166 ? -2.412 10.203 22.209 1.00 64.12 166 PHE A C 1
ATOM 1287 O O . PHE A 1 166 ? -2.896 9.603 23.170 1.00 64.12 166 PHE A O 1
ATOM 1294 N N . LYS A 1 167 ? -1.186 10.740 22.243 1.00 59.41 167 LYS A N 1
ATOM 1295 C CA . LYS A 1 167 ? -0.276 10.590 23.393 1.00 59.41 167 LYS A CA 1
ATOM 1296 C C . LYS A 1 167 ? -0.851 11.183 24.682 1.00 59.41 167 LYS A C 1
ATOM 1298 O O . LYS A 1 167 ? -0.702 10.578 25.739 1.00 59.41 167 LYS A O 1
ATOM 1303 N N . ASP A 1 168 ? -1.539 12.315 24.573 1.00 54.88 168 ASP A N 1
ATOM 1304 C CA . ASP A 1 168 ? -2.009 13.088 25.729 1.00 54.88 168 ASP A CA 1
ATOM 1305 C C . ASP A 1 168 ? -3.240 12.462 26.397 1.00 54.88 168 ASP A C 1
ATOM 1307 O O . ASP A 1 168 ? -3.409 12.540 27.610 1.00 54.88 168 ASP A O 1
ATOM 1311 N N . THR A 1 169 ? -4.099 11.812 25.608 1.00 60.38 169 THR A N 1
ATOM 1312 C CA . THR A 1 169 ? -5.379 11.264 26.082 1.00 60.38 169 THR A CA 1
ATOM 1313 C C . THR A 1 169 ? -5.369 9.748 26.233 1.00 60.38 169 THR A C 1
ATOM 1315 O O . THR A 1 169 ? -6.325 9.195 26.764 1.00 60.38 169 THR A O 1
ATOM 1318 N N . LYS A 1 170 ? -4.307 9.067 25.770 1.00 66.38 170 LYS A N 1
ATOM 1319 C CA . LYS A 1 170 ? -4.231 7.599 25.629 1.00 66.38 170 LYS A CA 1
ATOM 1320 C C . LYS A 1 170 ? -5.379 6.999 24.806 1.00 66.38 170 LYS A C 1
ATOM 1322 O O . LYS A 1 170 ? -5.617 5.796 24.875 1.00 66.38 170 LYS A O 1
ATOM 1327 N N . ASN A 1 171 ? -6.070 7.822 24.022 1.00 76.00 171 ASN A N 1
ATOM 1328 C CA . ASN A 1 171 ? -7.140 7.366 23.155 1.00 76.00 171 ASN A CA 1
ATOM 1329 C C . ASN A 1 171 ? -6.564 6.901 21.818 1.00 76.00 171 ASN A C 1
ATOM 1331 O O . ASN A 1 171 ? -5.667 7.535 21.249 1.00 76.00 171 ASN A O 1
ATOM 1335 N N . SER A 1 172 ? -7.143 5.823 21.303 1.00 84.75 172 SER A N 1
ATOM 1336 C CA . SER A 1 172 ? -6.807 5.250 20.009 1.00 84.75 172 SER A CA 1
ATOM 1337 C C . SER A 1 172 ? -8.069 5.096 19.178 1.00 84.75 172 SER A C 1
ATOM 1339 O O . SER A 1 172 ? -9.115 4.675 19.677 1.00 84.75 172 SER A O 1
ATOM 1341 N N . TYR A 1 173 ? -7.962 5.424 17.896 1.00 87.25 173 TYR A N 1
ATOM 1342 C CA . TYR A 1 173 ? -9.069 5.328 16.954 1.00 87.25 173 TYR A CA 1
ATOM 1343 C C . TYR A 1 173 ? -8.607 4.674 15.669 1.00 87.25 173 TYR A C 1
ATOM 1345 O O . TYR A 1 173 ? -7.495 4.927 15.203 1.00 87.25 173 TYR A O 1
ATOM 1353 N N . ILE A 1 174 ? -9.495 3.892 15.070 1.00 87.62 174 ILE A N 1
ATOM 1354 C CA . ILE A 1 174 ? -9.346 3.432 13.697 1.00 87.62 174 ILE A CA 1
ATOM 1355 C C . ILE A 1 174 ? -10.283 4.250 12.823 1.00 87.62 174 ILE A C 1
ATOM 1357 O O . ILE A 1 174 ? -11.487 4.268 13.069 1.00 87.62 174 ILE A O 1
ATOM 1361 N N . ALA A 1 175 ? -9.724 4.898 11.806 1.00 86.44 175 ALA A N 1
ATOM 1362 C CA . ALA A 1 175 ? -10.470 5.553 10.743 1.00 86.44 175 ALA A CA 1
ATOM 1363 C C . ALA A 1 175 ? -10.362 4.733 9.454 1.00 86.44 175 ALA A C 1
ATOM 1365 O O . ALA A 1 175 ? -9.265 4.364 9.033 1.00 86.44 175 ALA A O 1
ATOM 1366 N N . VAL A 1 176 ? -11.504 4.466 8.830 1.00 85.81 176 VAL A N 1
ATOM 1367 C CA . VAL A 1 176 ? -11.621 3.826 7.522 1.00 85.81 176 VAL A CA 1
ATOM 1368 C C . VAL A 1 176 ? -11.823 4.923 6.488 1.00 85.81 176 VAL A C 1
ATOM 1370 O O . VAL A 1 176 ? -12.820 5.650 6.517 1.00 85.81 176 VAL A O 1
ATOM 1373 N N . MET A 1 177 ? -10.869 5.031 5.574 1.00 80.69 177 MET A N 1
ATOM 1374 C CA . MET A 1 177 ? -10.878 5.969 4.462 1.00 80.69 177 MET A CA 1
ATOM 1375 C C . MET A 1 177 ? -11.227 5.227 3.175 1.00 80.69 177 MET A C 1
ATOM 1377 O O . MET A 1 177 ? -10.740 4.122 2.943 1.00 80.69 177 MET A O 1
ATOM 1381 N N . THR A 1 178 ? -12.044 5.850 2.334 1.00 75.88 178 THR A N 1
ATOM 1382 C CA . THR A 1 178 ? -12.439 5.369 1.004 1.00 75.88 178 THR A CA 1
ATOM 1383 C C . THR A 1 178 ? -12.183 6.445 -0.053 1.00 75.88 178 THR A C 1
ATOM 1385 O O . THR A 1 178 ? -11.723 7.539 0.288 1.00 75.88 178 THR A O 1
ATOM 1388 N N . ASP A 1 179 ? -12.507 6.151 -1.316 1.00 71.75 179 ASP A N 1
ATOM 1389 C CA . ASP A 1 179 ? -12.441 7.106 -2.432 1.00 71.75 179 ASP A CA 1
ATOM 1390 C C . ASP A 1 179 ? -11.029 7.682 -2.620 1.00 71.75 179 ASP A C 1
ATOM 1392 O O . ASP A 1 179 ? -10.784 8.884 -2.480 1.00 71.75 179 ASP A O 1
ATOM 1396 N N . ASN A 1 180 ? -10.065 6.778 -2.839 1.00 65.19 180 ASN A N 1
ATOM 1397 C CA . ASN A 1 180 ? -8.637 7.104 -2.901 1.00 65.19 180 ASN A CA 1
ATOM 1398 C C . ASN A 1 180 ? -8.184 7.950 -1.702 1.00 65.19 180 ASN A C 1
ATOM 1400 O O . ASN A 1 180 ? -7.467 8.938 -1.848 1.00 65.19 180 ASN A O 1
ATOM 1404 N N . PHE A 1 181 ? -8.652 7.565 -0.511 1.00 74.38 181 PHE A N 1
ATOM 1405 C CA . PHE A 1 181 ? -8.254 8.141 0.775 1.00 74.38 181 PHE A CA 1
ATOM 1406 C C . PHE A 1 181 ? -8.779 9.553 1.060 1.00 74.38 181 PHE A C 1
ATOM 1408 O O . PHE A 1 181 ? -8.379 10.170 2.047 1.00 74.38 181 PHE A O 1
ATOM 1415 N N . ASN A 1 182 ? -9.711 10.057 0.248 1.00 70.12 182 ASN A N 1
ATOM 1416 C CA . ASN A 1 182 ? -10.266 11.402 0.414 1.00 70.12 182 ASN A CA 1
ATOM 1417 C C . ASN A 1 182 ? -11.503 11.444 1.317 1.00 70.12 182 ASN A C 1
ATOM 1419 O O . ASN A 1 182 ? -11.897 12.520 1.768 1.00 70.12 182 ASN A O 1
ATOM 1423 N N . LYS A 1 183 ? -12.125 10.292 1.599 1.00 73.81 183 LYS A N 1
ATOM 1424 C CA . LYS A 1 183 ? -13.380 10.228 2.353 1.00 73.81 183 LYS A CA 1
ATOM 1425 C C . LYS A 1 183 ? -13.280 9.313 3.566 1.00 73.81 183 LYS A C 1
ATOM 1427 O O . LYS A 1 183 ? -13.244 8.094 3.419 1.00 73.81 183 LYS A O 1
ATOM 1432 N N . GLU A 1 184 ? -13.320 9.889 4.766 1.00 82.75 184 GLU A N 1
ATOM 1433 C CA . GLU A 1 184 ? -13.508 9.130 6.009 1.00 82.75 184 GLU A CA 1
ATOM 1434 C C . GLU A 1 184 ? -14.960 8.630 6.065 1.00 82.75 184 GLU A C 1
ATOM 1436 O O . GLU A 1 184 ? -15.897 9.428 6.049 1.00 82.75 184 GLU A O 1
ATOM 1441 N N . VAL A 1 185 ? -15.160 7.310 6.068 1.00 83.31 185 VAL A N 1
ATOM 1442 C CA . VAL A 1 185 ? -16.510 6.707 6.078 1.00 83.31 185 VAL A CA 1
ATOM 1443 C C . VAL A 1 185 ? -16.915 6.196 7.444 1.00 83.31 185 VAL A C 1
ATOM 1445 O O . VAL A 1 185 ? -18.106 6.134 7.747 1.00 83.31 185 VAL A O 1
ATOM 1448 N N . LYS A 1 186 ? -15.942 5.807 8.267 1.00 84.31 186 LYS A N 1
ATOM 1449 C CA . LYS A 1 186 ? -16.204 5.319 9.613 1.00 84.31 186 LYS A CA 1
ATOM 1450 C C . LYS A 1 186 ? -14.983 5.515 10.486 1.00 84.31 186 LYS A C 1
ATOM 1452 O O . LYS A 1 186 ? -13.881 5.173 10.072 1.00 84.31 186 LYS A O 1
ATOM 1457 N N . THR A 1 187 ? -15.212 5.975 11.705 1.00 86.56 187 THR A N 1
ATOM 1458 C CA . THR A 1 187 ? -14.197 6.032 12.751 1.00 86.56 187 THR A CA 1
ATOM 1459 C C . THR A 1 187 ? -14.769 5.408 14.002 1.00 86.56 187 THR A C 1
ATOM 1461 O O . THR A 1 187 ? -15.934 5.640 14.318 1.00 86.56 187 THR A O 1
ATOM 1464 N N . PHE A 1 188 ? -13.971 4.594 14.681 1.00 86.00 188 PHE A N 1
ATOM 1465 C CA . PHE A 1 188 ? -14.378 3.972 15.931 1.00 86.00 188 PHE A CA 1
ATOM 1466 C C . PHE A 1 188 ? -13.235 3.919 16.933 1.00 86.00 188 PHE A C 1
ATOM 1468 O O . PHE A 1 188 ? -12.052 3.857 16.577 1.00 86.00 188 PHE A O 1
ATOM 1475 N N . SER A 1 189 ? -13.617 3.950 18.203 1.00 89.12 189 SER A N 1
ATOM 1476 C CA . SER A 1 189 ? -12.694 3.887 19.331 1.00 89.12 189 SER A CA 1
ATOM 1477 C C . SER A 1 189 ? -12.176 2.462 19.509 1.00 89.12 189 SER A C 1
ATOM 1479 O O . SER A 1 189 ? -12.940 1.494 19.420 1.00 89.12 189 SER A O 1
ATOM 1481 N N . VAL A 1 190 ? -10.877 2.325 19.772 1.00 90.19 190 VAL A N 1
ATOM 1482 C CA . VAL A 1 190 ? -10.220 1.025 19.944 1.00 90.19 190 VAL A CA 1
ATOM 1483 C C . VAL A 1 190 ? -9.333 1.001 21.180 1.00 90.19 190 VAL A C 1
ATOM 1485 O O . VAL A 1 190 ? -8.769 2.015 21.578 1.00 90.19 190 VAL A O 1
ATOM 1488 N N . ASN A 1 191 ? -9.166 -0.187 21.754 1.00 88.19 191 ASN A N 1
ATOM 1489 C CA . ASN A 1 191 ? -8.115 -0.458 22.724 1.00 88.19 191 ASN A CA 1
ATOM 1490 C C . ASN A 1 191 ? -6.950 -1.169 22.025 1.00 88.19 191 ASN A C 1
ATOM 1492 O O . ASN A 1 191 ? -7.174 -2.172 21.343 1.00 88.19 191 ASN A O 1
ATOM 1496 N N . VAL A 1 192 ? -5.730 -0.654 22.201 1.00 86.12 192 VAL A N 1
ATOM 1497 C CA . VAL A 1 192 ? -4.507 -1.176 21.577 1.00 86.12 192 VAL A CA 1
ATOM 1498 C C . VAL A 1 192 ? -3.656 -1.890 22.619 1.00 86.12 192 VAL A C 1
ATOM 1500 O O . VAL A 1 192 ? -3.293 -1.304 23.636 1.00 86.12 192 VAL A O 1
ATOM 1503 N N . TYR A 1 193 ? -3.302 -3.146 22.362 1.00 83.94 193 TYR A N 1
ATOM 1504 C CA . TYR A 1 193 ? -2.472 -3.944 23.261 1.00 83.94 193 TYR A CA 1
ATOM 1505 C C . TYR A 1 193 ? -1.563 -4.908 22.497 1.00 83.94 193 TYR A C 1
ATOM 1507 O O . TYR A 1 193 ? -1.831 -5.289 21.358 1.00 83.94 193 TYR A O 1
ATOM 1515 N N . VAL A 1 194 ? -0.470 -5.309 23.146 1.00 83.94 194 VAL A N 1
ATOM 1516 C CA . VAL A 1 194 ? 0.424 -6.354 22.640 1.00 83.94 194 VAL A CA 1
ATOM 1517 C C . VAL A 1 194 ? -0.217 -7.709 22.916 1.00 83.94 194 VAL A C 1
ATOM 1519 O O . VAL A 1 194 ? -0.567 -8.019 24.056 1.00 83.94 194 VAL A O 1
ATOM 1522 N N . SER A 1 195 ? -0.357 -8.525 21.879 1.00 81.56 195 SER A N 1
ATOM 1523 C CA . SER A 1 195 ? -0.764 -9.920 21.991 1.00 81.56 195 SER A CA 1
ATOM 1524 C C . SER A 1 195 ? 0.484 -10.799 21.958 1.00 81.56 195 SER A C 1
ATOM 1526 O O . SER A 1 195 ? 1.359 -10.619 21.113 1.00 81.56 195 SER A O 1
ATOM 1528 N N . LYS A 1 196 ? 0.581 -11.754 22.887 1.00 72.00 196 LYS A N 1
ATOM 1529 C CA . LYS A 1 196 ? 1.524 -12.865 22.733 1.00 72.00 196 LYS A CA 1
ATOM 1530 C C . LYS A 1 196 ? 0.920 -13.779 21.667 1.00 72.00 196 LYS A C 1
ATOM 1532 O O . LYS A 1 196 ? -0.178 -14.287 21.888 1.00 72.00 196 LYS A O 1
ATOM 1537 N N . GLY A 1 197 ? 1.575 -13.841 20.506 1.00 55.41 197 GLY A N 1
ATOM 1538 C CA . GLY A 1 197 ? 1.213 -14.738 19.406 1.00 55.41 197 GLY A CA 1
ATOM 1539 C C . GLY A 1 197 ? 1.134 -16.187 19.854 1.00 55.41 197 GLY A C 1
ATOM 1540 O O . GLY A 1 197 ? 1.911 -16.556 20.764 1.00 55.41 197 GLY A O 1
#

Foldseek 3Di:
DDDPPPVPPDDDLDLVVQLVLLVVLVVCVVVVNLVSLQVNLVCQCVVRNHDNDLQSSLQSLVSSVVSPNVVSVVVNVVCVVLVSRHHDPPPPPDDDPPDDFFFWKKWAFPDPPWGWIWIDGPQWIWIDTPNDIFIWGWDPPFPDDPFWTWTWIGRDSFWIWIWIAGPVPRWIKIWIAGDSRPDGPDMGTIDMDTDDD

Organism: NCBI:txid83655

Radius of gyration: 20.21 Å; chains: 1; bounding box: 45×32×60 Å